Protein AF-A0A654M1G9-F1 (afdb_monomer_lite)

pLDDT: mean 82.98, std 23.51, range [24.23, 98.81]

Foldseek 3Di:
DDDDDDDDDDDDDDDDDDDDDPPPPDDPDDDPDDDDDDDDDDDDDDDVPPVVVVVQVQCVVLLNNQLLVVVLVLLVVVQVVLVCLQVVVAPNLDFQPDDDDPVCCVQFLAHDPPPPVRVVVVQVVCVVVRVQFPKKFKAFLQQFTHAMPVSPPQRRQAPHGGDCPPPQNVVCVVVVAWDKDFWDARNRPRDIWIKTKHFHFHDVVRVRHGRIIMITTTDLVVSQVSQLVSDDPVVPQKKKWKAFLVGHTSYINDPDPPDDWRSVPDPLSVCQQVADWDWDFDATPNFTWIWTKHWRDRIPGTIIMIMIGGDD

Radius of gyration: 26.79 Å; chains: 1; bounding box: 78×80×64 Å

Secondary structure (DSSP, 8-state):
----------------------------------------------SSHHHHHHHHHHHHHTT-HHHHHHHHHHHHHHHHHHHHHHTTSSGGGSPPSS---HHHHHHHSSS-TTSSHHHHHHHHHHHHH-TTEEEEEEE-TTSBEEEEESIIIIITT-S-SB-TTSHHHHHHHHHTS-EEPPPEE-TTT--EE-EEEEEEE--GGGTT-EEEEEEEEE-HHHHHHHHHHTS-TT-TTEEEEEE-TTS-EEEES-S---S---GGG-HHHHHHHTT--EEEEEEETTEEEEEEEEEEEETTEEEEEEEEEE--

Structure (mmCIF, N/CA/C/O backbone):
data_AF-A0A654M1G9-F1
#
_entry.id   AF-A0A654M1G9-F1
#
loop_
_atom_site.group_PDB
_atom_site.id
_atom_site.type_symbol
_atom_site.label_atom_id
_atom_site.label_alt_id
_atom_site.label_comp_id
_atom_site.label_asym_id
_atom_site.label_entity_id
_atom_site.label_seq_id
_atom_site.pdbx_PDB_ins_code
_atom_site.Cartn_x
_atom_site.Cartn_y
_atom_site.Cartn_z
_atom_site.occupancy
_atom_site.B_iso_or_equiv
_atom_site.auth_seq_id
_atom_site.auth_comp_id
_atom_site.auth_asym_id
_atom_site.auth_atom_id
_atom_site.pdbx_PDB_model_num
ATOM 1 N N . MET A 1 1 ? 40.376 -65.150 -3.926 1.00 38.34 1 MET A N 1
ATOM 2 C CA . MET A 1 1 ? 39.899 -63.861 -3.389 1.00 38.34 1 MET A CA 1
ATOM 3 C C . MET A 1 1 ? 38.491 -63.635 -3.949 1.00 38.3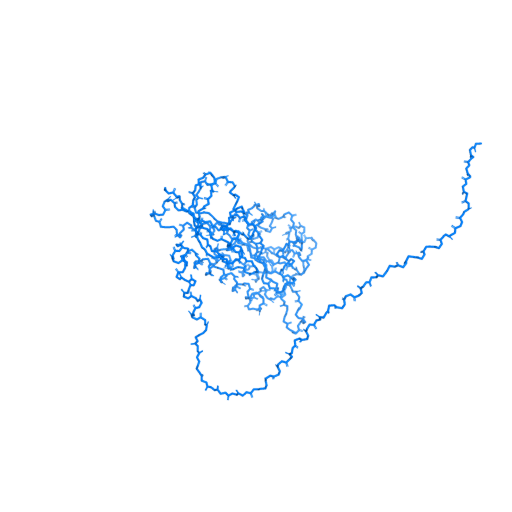4 1 MET A C 1
ATOM 5 O O . MET A 1 1 ? 38.380 -63.463 -5.147 1.00 38.34 1 MET A O 1
ATOM 9 N N . VAL A 1 2 ? 37.470 -63.842 -3.094 1.00 35.72 2 VAL A N 1
ATOM 10 C CA . VAL A 1 2 ? 36.039 -63.400 -3.109 1.00 35.72 2 VAL A CA 1
ATOM 11 C C . VAL A 1 2 ? 35.274 -63.413 -4.462 1.00 35.72 2 VAL A C 1
ATOM 13 O O . VAL A 1 2 ? 35.611 -62.642 -5.343 1.00 35.72 2 VAL A O 1
ATOM 16 N N . LYS A 1 3 ? 34.358 -64.353 -4.784 1.00 39.00 3 LYS A N 1
ATOM 17 C CA . LYS A 1 3 ? 32.939 -64.619 -4.372 1.00 39.00 3 LYS A CA 1
ATOM 18 C C . LYS A 1 3 ? 31.860 -63.573 -4.765 1.00 39.00 3 LYS A C 1
ATOM 20 O O . LYS A 1 3 ? 31.943 -62.428 -4.351 1.00 39.00 3 LYS A O 1
ATOM 25 N N . GLY A 1 4 ? 30.784 -64.082 -5.396 1.00 34.56 4 GLY A N 1
ATOM 26 C CA . GLY A 1 4 ? 29.420 -63.514 -5.549 1.00 34.56 4 GLY A CA 1
ATOM 27 C C . GLY A 1 4 ? 29.001 -63.460 -7.028 1.00 34.56 4 GLY A C 1
ATOM 28 O O . GLY A 1 4 ? 29.610 -62.707 -7.769 1.00 34.56 4 GLY A O 1
ATOM 29 N N . LEU A 1 5 ? 28.133 -64.291 -7.625 1.00 40.31 5 LEU A N 1
ATOM 30 C CA . LEU A 1 5 ? 26.847 -64.941 -7.293 1.00 40.31 5 LEU A CA 1
ATOM 31 C C . LEU A 1 5 ? 25.652 -63.978 -7.140 1.00 40.31 5 LEU A C 1
ATOM 33 O O . LEU A 1 5 ? 25.589 -63.229 -6.172 1.00 40.31 5 LEU A O 1
ATOM 37 N N . GLY A 1 6 ? 24.683 -64.089 -8.059 1.00 34.62 6 GLY A N 1
ATOM 38 C CA . GLY A 1 6 ? 23.336 -63.502 -7.974 1.00 34.62 6 GLY A CA 1
ATOM 39 C C . GLY A 1 6 ? 22.667 -63.421 -9.356 1.00 34.62 6 GLY A C 1
ATOM 40 O O . GLY A 1 6 ? 22.921 -62.483 -10.093 1.00 34.62 6 GLY A O 1
ATOM 41 N N . LEU A 1 7 ? 22.091 -64.516 -9.863 1.00 35.16 7 LEU A N 1
ATOM 42 C CA . LEU A 1 7 ? 20.673 -64.928 -9.793 1.00 35.16 7 LEU A CA 1
ATOM 43 C C . LEU A 1 7 ? 19.786 -64.344 -10.914 1.00 35.16 7 LEU A C 1
ATOM 45 O O . LEU A 1 7 ? 19.595 -63.142 -11.039 1.00 35.16 7 LEU A O 1
ATOM 49 N N . MET A 1 8 ? 19.210 -65.262 -11.690 1.00 40.81 8 MET A N 1
ATOM 50 C CA . MET A 1 8 ? 18.264 -65.082 -12.790 1.00 40.81 8 MET A CA 1
ATOM 51 C C . MET A 1 8 ? 16.892 -65.569 -12.308 1.00 40.81 8 MET A C 1
ATOM 53 O O . MET A 1 8 ? 16.804 -66.755 -12.013 1.00 40.81 8 MET A O 1
ATOM 57 N N . VAL A 1 9 ? 15.845 -64.727 -12.234 1.00 35.09 9 VAL A N 1
ATOM 58 C CA . VAL A 1 9 ? 14.441 -65.178 -12.053 1.00 35.09 9 VAL A CA 1
ATOM 59 C C . VAL A 1 9 ? 13.413 -64.153 -12.601 1.00 35.09 9 VAL A C 1
ATOM 61 O O . VAL A 1 9 ? 13.288 -63.060 -12.067 1.00 35.09 9 VAL A O 1
ATOM 64 N N . ILE A 1 10 ? 12.694 -64.575 -13.657 1.00 37.50 10 ILE A N 1
ATOM 65 C CA . ILE A 1 10 ? 11.264 -64.400 -14.045 1.00 37.50 10 ILE A CA 1
ATOM 66 C C . ILE A 1 10 ? 10.610 -62.990 -14.023 1.00 37.50 10 ILE A C 1
ATOM 68 O O . ILE A 1 10 ? 10.478 -62.391 -12.959 1.00 37.50 10 ILE A O 1
ATOM 72 N N . PRO A 1 11 ? 10.016 -62.520 -15.147 1.00 38.78 11 PRO A N 1
ATOM 73 C CA . PRO A 1 11 ? 9.077 -61.402 -15.126 1.00 38.78 11 PRO A CA 1
ATOM 74 C C . PRO A 1 11 ? 7.683 -61.884 -14.692 1.00 38.78 11 PRO A C 1
ATOM 76 O O . PRO A 1 11 ? 7.042 -62.683 -15.377 1.00 38.78 11 PRO A O 1
ATOM 79 N N . VAL A 1 12 ? 7.206 -61.393 -13.547 1.00 38.53 12 VAL A N 1
ATOM 80 C CA . VAL A 1 12 ? 5.822 -61.584 -13.098 1.00 38.53 12 VAL A CA 1
ATOM 81 C C . VAL A 1 12 ? 4.958 -60.466 -13.674 1.00 38.53 12 VAL A C 1
ATOM 83 O O . VAL A 1 12 ? 5.155 -59.285 -13.396 1.00 38.53 12 VAL A O 1
ATOM 86 N N . LEU A 1 13 ? 3.995 -60.882 -14.491 1.00 35.25 13 LEU A N 1
ATOM 87 C CA . LEU A 1 13 ? 2.907 -60.083 -15.029 1.00 35.25 13 LEU A CA 1
ATOM 88 C C . LEU A 1 13 ? 1.937 -59.739 -13.881 1.00 35.25 13 LEU A C 1
ATOM 90 O O . LEU A 1 13 ? 1.237 -60.623 -13.392 1.00 35.25 13 LEU A O 1
ATOM 94 N N . PHE A 1 14 ? 1.873 -58.475 -13.456 1.00 36.62 14 PHE A N 1
ATOM 95 C CA . PHE A 1 14 ? 0.777 -57.984 -12.615 1.00 36.62 14 PHE A CA 1
ATOM 96 C C . PHE A 1 14 ? -0.092 -57.017 -13.408 1.00 36.62 14 PHE A C 1
ATOM 98 O O . PHE A 1 14 ? 0.233 -55.852 -13.626 1.00 36.62 14 PHE A O 1
ATOM 105 N N . LEU A 1 15 ? -1.217 -57.567 -13.847 1.00 33.69 15 LEU A N 1
ATOM 106 C CA . LEU A 1 15 ? -2.355 -56.879 -14.421 1.00 33.69 15 LEU A CA 1
ATOM 107 C C . LEU A 1 15 ? -3.182 -56.335 -13.246 1.00 33.69 15 LEU A C 1
ATOM 109 O O . LEU A 1 15 ? -3.926 -57.081 -12.614 1.00 33.69 15 LEU A O 1
ATOM 113 N N . ILE A 1 16 ? -3.005 -55.055 -12.908 1.00 41.31 16 ILE A N 1
ATOM 114 C CA . ILE A 1 16 ? -3.861 -54.364 -11.936 1.00 41.31 16 ILE A CA 1
ATOM 115 C C . ILE A 1 16 ? -4.908 -53.575 -12.715 1.00 41.31 16 ILE A C 1
ATOM 117 O O . ILE A 1 16 ? -4.637 -52.537 -13.314 1.00 41.31 16 ILE A O 1
ATOM 121 N N . ILE A 1 17 ? -6.121 -54.121 -12.697 1.00 42.25 17 ILE A N 1
ATOM 122 C CA . ILE A 1 17 ? -7.363 -53.450 -13.063 1.00 42.25 17 ILE A CA 1
ATOM 123 C C . ILE A 1 17 ? -7.637 -52.413 -11.972 1.00 42.25 17 ILE A C 1
ATOM 125 O O . ILE A 1 17 ? -7.965 -52.763 -10.841 1.00 42.25 17 ILE A O 1
ATOM 129 N N . GLY A 1 18 ? -7.476 -51.139 -12.316 1.00 35.25 18 GLY A N 1
ATOM 130 C CA . GLY A 1 18 ? -7.900 -50.004 -11.506 1.00 35.25 18 GLY A CA 1
ATOM 131 C C . GLY A 1 18 ? -8.979 -49.239 -12.255 1.00 35.25 18 GLY A C 1
ATOM 132 O O . GLY A 1 18 ? -8.677 -48.406 -13.102 1.00 35.25 18 GLY A O 1
ATOM 133 N N . ILE A 1 19 ? -10.236 -49.564 -11.963 1.00 43.66 19 ILE A N 1
ATOM 134 C CA . ILE A 1 19 ? -11.420 -48.828 -12.407 1.00 43.66 19 ILE A CA 1
ATOM 135 C C . ILE A 1 19 ? -11.366 -47.446 -11.745 1.00 43.66 19 ILE A C 1
ATOM 137 O O . ILE A 1 19 ? -11.639 -47.326 -10.553 1.00 43.66 19 ILE A O 1
ATOM 141 N N . SER A 1 20 ? -11.011 -46.402 -12.494 1.00 39.59 20 SER A N 1
ATOM 142 C CA . SER A 1 20 ? -11.290 -45.024 -12.091 1.00 39.59 20 SER A CA 1
ATOM 143 C C . SER A 1 20 ? -12.565 -44.563 -12.787 1.00 39.59 20 SER A C 1
ATOM 145 O O . SER A 1 20 ? -12.653 -44.435 -14.007 1.00 39.59 20 SER A O 1
ATOM 147 N N . ALA A 1 21 ? -13.594 -44.377 -11.966 1.00 36.41 21 ALA A N 1
ATOM 148 C CA . ALA A 1 21 ? -14.861 -43.797 -12.350 1.00 36.41 21 ALA A CA 1
ATOM 149 C C . ALA A 1 21 ? -14.633 -42.408 -12.963 1.00 36.41 21 ALA A C 1
ATOM 151 O O . ALA A 1 21 ? -14.164 -41.489 -12.294 1.00 36.41 21 ALA A O 1
ATOM 152 N N . ILE A 1 22 ? -14.987 -42.255 -14.238 1.00 37.31 22 ILE A N 1
ATOM 153 C CA . ILE A 1 22 ? -15.147 -40.948 -14.868 1.00 37.31 22 ILE A CA 1
ATOM 154 C C . ILE A 1 22 ? -16.462 -40.384 -14.332 1.00 37.31 22 ILE A C 1
ATOM 156 O O . ILE A 1 22 ? -17.541 -40.672 -14.848 1.00 37.31 22 ILE A O 1
ATOM 160 N N . THR A 1 23 ? -16.393 -39.603 -13.258 1.00 37.41 23 THR A N 1
ATOM 161 C CA . THR A 1 23 ? -17.497 -38.721 -12.887 1.00 37.41 23 THR A CA 1
ATOM 162 C C . THR A 1 23 ? -17.530 -37.587 -13.902 1.00 37.41 23 THR A C 1
ATOM 164 O O . THR A 1 23 ? -16.745 -36.643 -13.817 1.00 37.41 23 THR A O 1
ATOM 167 N N . PHE A 1 24 ? -18.427 -37.691 -14.881 1.00 32.81 24 PHE A N 1
ATOM 168 C CA . PHE A 1 24 ? -18.866 -36.544 -15.665 1.00 32.81 24 PHE A CA 1
ATOM 169 C C . PHE A 1 24 ? -19.467 -35.523 -14.693 1.00 32.81 24 PHE A C 1
ATOM 171 O O . PHE A 1 24 ? -20.599 -35.676 -14.235 1.00 32.81 24 PHE A O 1
ATOM 178 N N . MET A 1 25 ? -18.700 -34.487 -14.350 1.00 32.97 25 MET A N 1
ATOM 179 C CA . MET A 1 25 ? -19.286 -33.266 -13.817 1.00 32.97 25 MET A CA 1
ATOM 180 C C . MET A 1 25 ? -20.151 -32.674 -14.926 1.00 32.97 25 MET A C 1
ATOM 182 O O . MET A 1 25 ? -19.652 -32.186 -15.939 1.00 32.97 25 MET A O 1
ATOM 186 N N . PHE A 1 26 ? -21.464 -32.776 -14.738 1.00 31.88 26 PHE A N 1
ATOM 187 C CA . PHE A 1 26 ? -22.448 -31.980 -15.451 1.00 31.88 26 PHE A CA 1
ATOM 188 C C . PHE A 1 26 ? -22.079 -30.504 -15.278 1.00 31.88 26 PHE A C 1
ATOM 190 O O . PHE A 1 26 ? -22.221 -29.950 -14.191 1.00 31.88 26 PHE A O 1
ATOM 197 N N . ILE A 1 27 ? -21.602 -29.874 -16.349 1.00 38.97 27 ILE A N 1
ATOM 198 C CA . ILE A 1 27 ? -21.589 -28.419 -16.468 1.00 38.97 27 ILE A CA 1
ATOM 199 C C . ILE A 1 27 ? -23.017 -28.046 -16.882 1.00 38.97 27 ILE A C 1
ATOM 201 O O . ILE A 1 27 ? -23.407 -28.386 -18.003 1.00 38.97 27 ILE A O 1
ATOM 205 N N . PRO A 1 28 ? -23.839 -27.407 -16.032 1.00 36.12 28 PRO A N 1
ATOM 206 C CA . PRO A 1 28 ? -25.078 -26.830 -16.520 1.00 36.12 28 PRO A CA 1
ATOM 207 C C . PRO A 1 28 ? -24.714 -25.745 -17.536 1.00 36.12 28 PRO A C 1
ATOM 209 O O . PRO A 1 28 ? -24.064 -24.751 -17.214 1.00 36.12 28 PRO A O 1
ATOM 212 N N . SER A 1 29 ? -25.105 -25.973 -18.789 1.00 35.28 29 SER A N 1
ATOM 213 C CA . SER A 1 29 ? -25.057 -24.983 -19.855 1.00 35.28 29 SER A CA 1
ATOM 214 C C . SER A 1 29 ? -25.800 -23.731 -19.393 1.00 35.28 29 SER A C 1
ATOM 216 O O . SER A 1 29 ? -27.017 -23.779 -19.199 1.00 35.28 29 SER A O 1
ATOM 218 N N . MET A 1 30 ? -25.084 -22.616 -19.218 1.00 31.61 30 MET A N 1
ATOM 219 C CA . MET A 1 30 ? -25.721 -21.305 -19.146 1.00 31.61 30 MET A CA 1
ATOM 220 C C . MET A 1 30 ? -26.530 -21.116 -20.427 1.00 31.61 30 MET A C 1
ATOM 222 O O . MET A 1 30 ? -25.987 -21.128 -21.531 1.00 31.61 30 MET A O 1
ATOM 226 N N . SER A 1 31 ? -27.840 -20.963 -20.274 1.00 32.06 31 SER A N 1
ATOM 227 C CA . SER A 1 31 ? -28.720 -20.519 -21.340 1.00 32.06 31 SER A CA 1
ATOM 228 C C . SER A 1 31 ? -28.246 -19.154 -21.835 1.00 32.06 31 SER A C 1
ATOM 230 O O . SER A 1 31 ? -28.260 -18.175 -21.087 1.00 32.06 31 SER A O 1
ATOM 232 N N . THR A 1 32 ? -27.843 -19.088 -23.100 1.00 27.36 32 THR A N 1
ATOM 233 C CA . THR A 1 32 ? -27.680 -17.838 -23.837 1.00 27.36 32 THR A CA 1
ATOM 234 C C . THR A 1 32 ? -29.042 -17.161 -23.936 1.00 27.36 32 THR A C 1
ATOM 236 O O . THR A 1 32 ? -29.879 -17.561 -24.744 1.00 27.36 32 THR A O 1
ATOM 239 N N . TYR A 1 33 ? -29.281 -16.141 -23.114 1.00 28.23 33 TYR A N 1
ATOM 240 C CA . TYR A 1 33 ? -30.361 -15.197 -23.365 1.00 28.23 33 TYR A CA 1
ATOM 241 C C . TYR A 1 33 ? -29.892 -14.218 -24.437 1.00 28.23 33 TYR A C 1
ATOM 243 O O . TYR A 1 33 ? -29.157 -13.270 -24.173 1.00 28.23 33 TYR A O 1
ATOM 251 N N . SER A 1 34 ? -30.313 -14.474 -25.672 1.00 27.33 34 SER A N 1
ATOM 252 C CA . SER A 1 34 ? -30.400 -13.447 -26.699 1.00 27.33 34 SER A CA 1
ATOM 253 C C . SER A 1 34 ? -31.556 -12.514 -26.342 1.00 27.33 34 SER A C 1
ATOM 255 O O . SER A 1 34 ? -32.712 -12.938 -26.373 1.00 27.33 34 SER A O 1
ATOM 257 N N . VAL A 1 35 ? -31.266 -11.252 -26.038 1.00 26.16 35 VAL A N 1
ATOM 258 C CA . VAL A 1 35 ? -32.268 -10.183 -26.086 1.00 26.16 35 VAL A CA 1
ATOM 259 C C . VAL A 1 35 ? -31.813 -9.194 -27.146 1.00 26.16 35 VAL A C 1
ATOM 261 O O . VAL A 1 35 ? -30.830 -8.476 -26.983 1.00 26.16 35 VAL A O 1
ATOM 264 N N . MET A 1 36 ? -32.517 -9.238 -28.277 1.00 24.23 36 MET A N 1
ATOM 265 C CA . MET A 1 36 ? -32.515 -8.177 -29.272 1.00 24.23 36 MET A CA 1
ATOM 266 C C . MET A 1 36 ? -33.202 -6.935 -28.696 1.00 24.23 36 MET A C 1
ATOM 268 O O . MET A 1 36 ? -34.141 -7.018 -27.910 1.00 24.23 36 MET A O 1
ATOM 272 N N . ASN A 1 37 ? -32.662 -5.802 -29.121 1.00 27.09 37 ASN A N 1
ATOM 273 C CA . ASN A 1 37 ? -32.911 -4.434 -28.704 1.00 27.09 37 ASN A CA 1
ATOM 274 C C . ASN A 1 37 ? -34.359 -3.966 -28.947 1.00 27.09 37 ASN A C 1
ATOM 276 O O . ASN A 1 37 ? -34.860 -4.110 -30.059 1.00 27.09 37 ASN A O 1
ATOM 280 N N . GLU A 1 38 ? -34.960 -3.284 -27.970 1.00 24.38 38 GLU A N 1
ATOM 281 C CA . GLU A 1 38 ? -36.023 -2.309 -28.226 1.00 24.38 38 GLU A CA 1
ATOM 282 C C . GLU A 1 38 ? -35.829 -1.087 -27.317 1.00 24.38 38 GLU A C 1
ATOM 284 O O . GLU A 1 38 ? -35.910 -1.155 -26.091 1.00 24.38 38 GLU A O 1
ATOM 289 N N . ASN A 1 39 ? -35.520 0.044 -27.952 1.00 26.59 39 ASN A N 1
ATOM 290 C CA . ASN A 1 39 ? -35.460 1.357 -27.329 1.00 26.59 39 ASN A CA 1
ATOM 291 C C . ASN A 1 39 ? -36.864 1.795 -26.899 1.00 26.59 39 ASN A C 1
ATOM 293 O O . ASN A 1 39 ? -37.688 2.097 -27.760 1.00 26.59 39 ASN A O 1
ATOM 297 N N . GLN A 1 40 ? -37.082 1.993 -25.598 1.00 27.56 40 GLN A N 1
ATOM 298 C CA . GLN A 1 40 ? -38.029 2.994 -25.107 1.00 27.56 40 GLN A CA 1
ATOM 299 C C . GLN A 1 40 ? -37.480 3.699 -23.861 1.00 27.56 40 GLN A C 1
ATOM 301 O O . GLN A 1 40 ? -37.219 3.099 -22.822 1.00 27.56 40 GLN A O 1
ATOM 306 N N . ASN A 1 41 ? -37.314 5.013 -24.002 1.00 27.41 41 ASN A N 1
ATOM 307 C CA . ASN A 1 41 ? -37.047 5.967 -22.935 1.00 27.41 41 ASN A CA 1
ATOM 308 C C . ASN A 1 41 ? -38.171 5.945 -21.887 1.00 27.41 41 ASN A C 1
ATOM 310 O O . ASN A 1 41 ? -39.314 6.225 -22.245 1.00 27.41 41 ASN A O 1
ATOM 314 N N . ASN A 1 42 ? -37.843 5.715 -20.609 1.00 27.42 42 ASN A N 1
ATOM 315 C CA . ASN A 1 42 ? -38.208 6.606 -19.495 1.00 27.42 42 ASN A CA 1
ATOM 316 C C . ASN A 1 42 ? -37.750 6.063 -18.124 1.00 27.42 42 ASN A C 1
ATOM 318 O O . ASN A 1 42 ? -38.139 4.980 -17.706 1.00 27.42 42 ASN A O 1
ATOM 322 N N . SER A 1 43 ? -36.956 6.892 -17.436 1.00 30.28 43 SER A N 1
ATOM 323 C CA . SER A 1 43 ? -36.896 7.127 -15.979 1.00 30.28 43 SER A CA 1
ATOM 324 C C . SER A 1 43 ? -37.097 5.959 -14.996 1.00 30.28 43 SER A C 1
ATOM 326 O O . SER A 1 43 ? -38.224 5.539 -14.754 1.00 30.28 43 SER A O 1
ATOM 328 N N . ASN A 1 44 ? -36.013 5.583 -14.299 1.00 26.22 44 ASN A N 1
ATOM 329 C CA . ASN A 1 44 ? -35.927 5.579 -12.826 1.00 26.22 44 ASN A CA 1
ATOM 330 C C . ASN A 1 44 ? -34.497 5.230 -12.360 1.00 26.22 44 ASN A C 1
ATOM 332 O O . ASN A 1 44 ? -34.142 4.074 -12.142 1.00 26.22 44 ASN A O 1
ATOM 336 N N . THR A 1 45 ? -33.674 6.257 -12.151 1.00 39.22 45 THR A N 1
ATOM 337 C CA . THR A 1 45 ? -32.583 6.226 -11.167 1.00 39.22 45 THR A CA 1
ATOM 338 C C . THR A 1 45 ? -33.193 5.983 -9.792 1.00 39.22 45 THR A C 1
ATOM 340 O O . THR A 1 45 ? -33.855 6.890 -9.305 1.00 39.22 45 THR A O 1
ATOM 343 N N . ASN A 1 46 ? -33.034 4.787 -9.207 1.00 34.00 46 ASN A N 1
ATOM 344 C CA . ASN A 1 46 ? -33.146 4.525 -7.757 1.00 34.00 46 ASN A CA 1
ATOM 345 C C . ASN A 1 46 ? -32.866 3.045 -7.406 1.00 34.00 46 ASN A C 1
ATOM 347 O O . ASN A 1 46 ? -33.706 2.358 -6.832 1.00 34.00 46 ASN A O 1
ATOM 351 N N . GLN A 1 47 ? -31.669 2.540 -7.718 1.00 34.91 47 GLN A N 1
ATOM 352 C CA . GLN A 1 47 ? -31.180 1.277 -7.127 1.00 34.91 47 GLN A CA 1
ATOM 353 C C . GLN A 1 47 ? -29.830 1.399 -6.403 1.00 34.91 47 GLN A C 1
ATOM 355 O O . GLN A 1 47 ? -29.480 0.508 -5.637 1.00 34.91 47 GLN A O 1
ATOM 360 N N . SER A 1 48 ? -29.115 2.523 -6.520 1.00 31.83 48 SER A N 1
ATOM 361 C CA . SER A 1 48 ? -27.895 2.787 -5.737 1.00 31.83 48 SER A CA 1
ATOM 362 C C . SER A 1 48 ? -28.158 3.486 -4.398 1.00 31.83 48 SER A C 1
ATOM 364 O O . SER A 1 48 ? -27.314 3.452 -3.509 1.00 31.83 48 SER A O 1
ATOM 366 N N . GLN A 1 49 ? -29.329 4.099 -4.207 1.00 32.12 49 GLN A N 1
ATOM 367 C CA . GLN A 1 49 ? -29.571 4.974 -3.055 1.00 32.12 49 GLN A CA 1
ATOM 368 C C . GLN A 1 49 ? -30.049 4.222 -1.798 1.00 32.12 49 GLN A C 1
ATOM 370 O O . GLN A 1 49 ? -29.845 4.702 -0.689 1.00 32.12 49 GLN A O 1
ATOM 375 N N . PHE A 1 50 ? -30.612 3.014 -1.938 1.00 25.55 50 PHE A N 1
ATOM 376 C CA . PHE A 1 50 ? -31.191 2.259 -0.814 1.00 25.55 50 PHE A CA 1
ATOM 377 C C . PHE A 1 50 ? -30.148 1.476 0.017 1.00 25.55 50 PHE A C 1
ATOM 379 O O . PHE A 1 50 ? -30.354 1.262 1.209 1.00 25.55 50 PHE A O 1
ATOM 386 N N . SER A 1 51 ? -29.000 1.114 -0.573 1.00 35.66 51 SER A N 1
ATOM 387 C CA . SER A 1 51 ? -27.909 0.381 0.106 1.00 35.66 51 SER A CA 1
ATOM 388 C C . SER A 1 51 ? -26.844 1.295 0.731 1.00 35.66 51 SER A C 1
ATOM 390 O O . SER A 1 51 ? -26.152 0.905 1.668 1.00 35.66 51 SER A O 1
ATOM 392 N N . ILE A 1 52 ? -26.707 2.530 0.235 1.00 43.78 52 ILE A N 1
ATOM 393 C CA . ILE A 1 52 ? -25.737 3.508 0.758 1.00 43.78 52 ILE A CA 1
ATOM 394 C C . ILE A 1 52 ? -26.245 4.116 2.078 1.00 43.78 52 ILE A C 1
ATOM 396 O O . ILE A 1 52 ? -25.472 4.305 3.017 1.00 43.78 52 ILE A O 1
ATOM 400 N N . THR A 1 53 ? -27.552 4.379 2.197 1.00 47.28 53 THR A N 1
ATOM 401 C CA . THR A 1 53 ? -28.150 4.972 3.409 1.00 47.28 53 THR A CA 1
ATOM 402 C C . THR A 1 53 ? -28.164 4.014 4.607 1.00 47.28 53 THR A C 1
ATOM 404 O O . THR A 1 53 ? -27.991 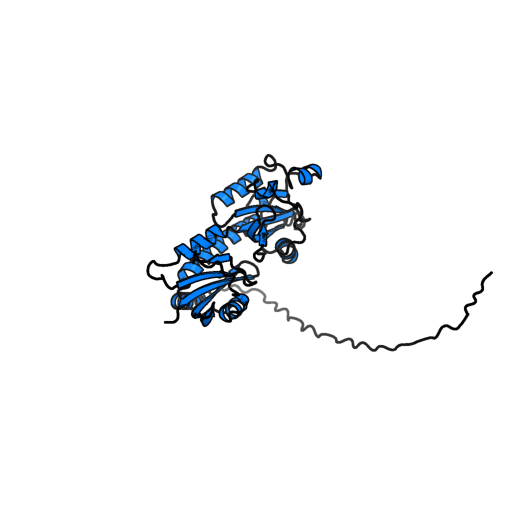4.455 5.748 1.00 47.28 53 THR A O 1
ATOM 407 N N . THR A 1 54 ? -28.328 2.710 4.370 1.00 55.50 54 THR A N 1
ATOM 408 C CA . THR A 1 54 ? -28.284 1.674 5.416 1.00 55.50 54 THR A CA 1
ATOM 409 C C . THR A 1 54 ? -26.875 1.493 5.975 1.00 55.50 54 THR A C 1
ATOM 411 O O . THR A 1 54 ? -26.712 1.469 7.194 1.00 55.50 54 THR A O 1
ATOM 414 N N . ASN A 1 55 ? -25.851 1.481 5.115 1.00 75.81 55 ASN A N 1
ATOM 415 C CA . ASN A 1 55 ? -24.457 1.369 5.550 1.00 75.81 55 ASN A CA 1
ATOM 416 C C . ASN A 1 55 ? -23.992 2.632 6.309 1.00 75.81 55 ASN A C 1
ATOM 418 O O . ASN A 1 55 ? -23.411 2.552 7.388 1.00 75.81 55 ASN A O 1
ATOM 422 N N . LEU A 1 56 ? -24.366 3.820 5.822 1.00 84.62 56 LEU A N 1
ATOM 423 C CA . LEU A 1 56 ? -24.061 5.094 6.481 1.00 84.62 56 LEU A CA 1
ATOM 424 C C . LEU A 1 56 ? -24.668 5.208 7.891 1.00 84.62 56 LEU A C 1
ATOM 426 O O . LEU A 1 56 ? -24.001 5.663 8.821 1.00 84.62 56 LEU A O 1
ATOM 430 N N . THR A 1 57 ? -25.936 4.821 8.054 1.00 90.69 57 THR A N 1
ATOM 431 C CA . THR A 1 57 ? -26.616 4.868 9.359 1.00 90.69 57 THR A CA 1
ATOM 432 C C . THR A 1 57 ? -25.958 3.918 10.357 1.00 90.69 57 THR A C 1
ATOM 434 O O . THR A 1 57 ? -25.702 4.319 11.491 1.00 90.69 57 THR A O 1
ATOM 437 N N . LEU A 1 58 ? -25.622 2.697 9.925 1.00 92.00 58 L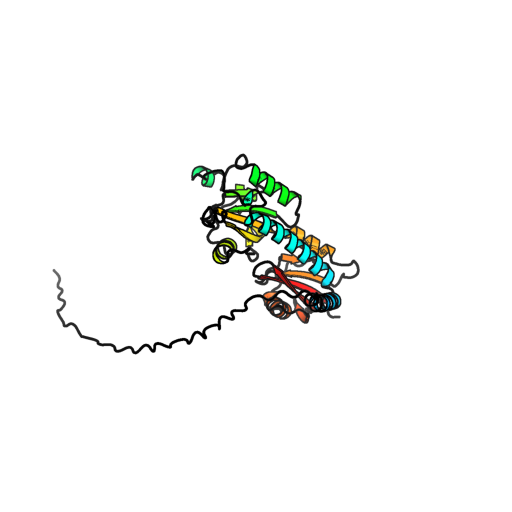EU A N 1
ATOM 438 C CA . LEU A 1 58 ? -24.931 1.717 10.761 1.00 92.00 58 LEU A CA 1
ATOM 439 C C . LEU A 1 58 ? -23.553 2.224 11.203 1.00 92.00 58 LEU A C 1
ATOM 441 O O . LEU A 1 58 ? -23.249 2.217 12.390 1.00 92.00 58 LEU A O 1
ATOM 445 N N . LEU A 1 59 ? -22.740 2.746 10.280 1.00 92.38 59 LEU A N 1
ATOM 446 C CA . LEU A 1 59 ? -21.413 3.273 10.616 1.00 92.38 59 LEU A CA 1
ATOM 447 C C . LEU A 1 59 ? -21.468 4.456 11.588 1.00 92.38 59 LEU A C 1
ATOM 449 O O . LEU A 1 59 ? -20.556 4.618 12.394 1.00 92.38 59 LEU A O 1
ATOM 453 N N . LYS A 1 60 ? -22.525 5.276 11.536 1.00 93.38 60 LYS A N 1
ATOM 454 C CA . LYS A 1 60 ? -22.751 6.337 12.529 1.00 93.38 60 LYS A CA 1
ATOM 455 C C . LYS A 1 60 ? -23.114 5.771 13.899 1.00 93.38 60 LYS A C 1
ATOM 457 O O . LYS A 1 60 ? -22.615 6.276 14.888 1.00 93.38 60 LYS A O 1
ATOM 462 N N . GLN A 1 61 ? -23.945 4.729 13.960 1.00 92.88 61 GLN A N 1
ATOM 463 C CA . GLN A 1 61 ? -24.284 4.053 15.221 1.00 92.88 61 GLN A CA 1
ATOM 464 C C . GLN A 1 61 ? -23.080 3.350 15.857 1.00 92.88 61 GLN A C 1
ATOM 466 O O . GLN A 1 61 ? -23.021 3.217 17.074 1.00 92.88 61 GLN A O 1
ATOM 471 N N . LEU A 1 62 ? -22.132 2.899 15.035 1.00 92.88 62 LEU A N 1
ATOM 472 C CA . LEU A 1 62 ? -20.900 2.246 15.470 1.00 92.88 62 LEU A CA 1
ATOM 473 C C . LEU A 1 62 ? -19.760 3.228 15.793 1.00 92.88 62 LEU A C 1
ATOM 475 O O . LEU A 1 62 ? -18.679 2.764 16.148 1.00 92.88 62 LEU A O 1
ATOM 479 N N . ASP A 1 63 ? -19.966 4.543 15.641 1.00 92.75 63 ASP A N 1
ATOM 480 C CA . ASP A 1 63 ? -18.927 5.586 15.720 1.00 92.75 63 ASP A CA 1
ATOM 481 C C . ASP A 1 63 ? -17.758 5.394 14.719 1.00 92.75 63 ASP A C 1
ATOM 483 O O . ASP A 1 63 ? -16.675 5.953 14.876 1.00 92.75 63 ASP A O 1
ATOM 487 N N . LEU A 1 64 ? -17.964 4.633 13.639 1.00 94.06 64 LEU A N 1
ATOM 488 C CA . LEU A 1 64 ? -16.937 4.318 12.631 1.00 94.06 64 LEU A CA 1
ATOM 489 C C . LEU A 1 64 ? -16.989 5.224 11.395 1.00 94.06 64 LEU A C 1
ATOM 491 O O . LEU A 1 64 ? -16.102 5.155 10.541 1.00 94.06 64 LEU A O 1
ATOM 495 N N . HIS A 1 65 ? -18.027 6.053 11.262 1.00 93.62 65 HIS A N 1
ATOM 496 C CA . HIS A 1 65 ? -18.311 6.810 10.041 1.00 93.62 65 HIS A CA 1
ATOM 497 C C . HIS A 1 65 ? -17.149 7.700 9.575 1.00 93.62 65 HIS A C 1
ATOM 499 O O . HIS A 1 65 ? -16.723 7.587 8.429 1.00 93.62 65 HIS A O 1
ATOM 505 N N . THR A 1 66 ? -16.631 8.573 10.443 1.00 92.19 66 THR A N 1
ATOM 506 C CA . THR A 1 66 ? -15.623 9.582 10.068 1.00 92.19 66 THR A CA 1
ATOM 507 C C . THR A 1 66 ? -14.325 8.941 9.580 1.00 92.19 66 THR A C 1
ATOM 509 O O . THR A 1 66 ? -13.783 9.334 8.542 1.00 92.19 66 THR A O 1
ATOM 512 N N . LEU A 1 67 ? -13.855 7.916 10.297 1.00 95.06 67 LEU A N 1
ATOM 513 C CA . LEU A 1 67 ? -12.662 7.166 9.922 1.00 95.06 67 LEU A CA 1
ATOM 514 C C . LEU A 1 67 ? -12.888 6.384 8.623 1.00 95.06 67 LEU A C 1
ATOM 516 O O . LEU A 1 67 ? -12.081 6.479 7.701 1.00 95.06 67 LEU A O 1
ATOM 520 N N . SER A 1 68 ? -14.009 5.665 8.519 1.00 95.75 68 SER A N 1
ATOM 521 C CA . SER A 1 68 ? -14.343 4.873 7.327 1.00 95.75 68 SER A CA 1
ATOM 522 C C . SER A 1 68 ? -14.466 5.748 6.082 1.00 95.75 68 SER A C 1
ATOM 524 O O . SER A 1 68 ? -14.000 5.370 5.012 1.00 95.75 68 SER A O 1
ATOM 526 N N . GLN A 1 69 ? -15.063 6.935 6.205 1.00 95.00 69 GLN A N 1
ATOM 527 C CA . GLN A 1 69 ? -15.166 7.888 5.104 1.00 95.00 69 GLN A CA 1
ATOM 528 C C . GLN A 1 69 ? -13.786 8.398 4.675 1.00 95.00 69 GLN A C 1
ATOM 530 O O . GLN A 1 69 ? -13.480 8.386 3.486 1.00 95.00 69 GLN A O 1
ATOM 535 N N . SER A 1 70 ? -12.944 8.799 5.632 1.00 96.19 70 SER A N 1
ATOM 536 C CA . SER A 1 70 ? -11.578 9.253 5.343 1.00 96.19 70 SER A CA 1
ATOM 537 C C . SER A 1 70 ? -10.757 8.160 4.654 1.00 96.19 70 SER A C 1
ATOM 539 O O . SER A 1 70 ? -10.119 8.430 3.641 1.00 96.19 70 SER A O 1
ATOM 541 N N . LEU A 1 71 ? -10.843 6.916 5.139 1.00 97.31 71 LEU A N 1
ATOM 542 C CA . LEU A 1 71 ? -10.173 5.766 4.531 1.00 97.31 71 LEU A CA 1
ATOM 543 C C . LEU A 1 71 ? -10.675 5.467 3.121 1.00 97.31 71 LEU A C 1
ATOM 545 O O . LEU A 1 71 ? -9.858 5.269 2.229 1.00 97.31 71 LEU A O 1
ATOM 549 N N . ASN A 1 72 ? -11.991 5.456 2.904 1.00 97.12 72 ASN A N 1
ATOM 550 C CA . ASN A 1 72 ? -12.559 5.222 1.576 1.00 97.12 72 ASN A CA 1
ATOM 551 C C . ASN A 1 72 ? -12.108 6.289 0.572 1.00 97.12 72 ASN A C 1
ATOM 553 O O . ASN A 1 72 ? -11.786 5.945 -0.560 1.00 97.12 72 ASN A O 1
ATOM 557 N N . ASN A 1 73 ? -12.026 7.556 0.989 1.00 97.25 73 ASN A N 1
ATOM 558 C CA . ASN A 1 73 ? -11.506 8.625 0.137 1.00 97.25 73 ASN A CA 1
ATOM 559 C C . ASN A 1 73 ? -10.027 8.387 -0.209 1.00 97.25 73 ASN A C 1
ATOM 561 O O . ASN A 1 73 ? -9.675 8.386 -1.382 1.00 97.25 73 ASN A O 1
ATOM 565 N N . THR A 1 74 ? -9.178 8.094 0.787 1.00 98.19 74 THR A N 1
ATOM 566 C CA . THR A 1 74 ? -7.763 7.761 0.546 1.00 98.19 74 THR A CA 1
ATOM 567 C C . THR A 1 74 ? -7.609 6.562 -0.392 1.00 98.19 74 THR A C 1
ATOM 569 O O . THR A 1 74 ? -6.762 6.576 -1.281 1.00 98.19 74 THR A O 1
ATOM 572 N N . ILE A 1 75 ? -8.407 5.510 -0.196 1.00 98.44 75 ILE A N 1
ATOM 573 C CA . ILE A 1 75 ? -8.376 4.309 -1.035 1.00 98.44 75 ILE A CA 1
ATOM 574 C C . ILE A 1 75 ? -8.811 4.645 -2.460 1.00 98.44 75 ILE A C 1
ATOM 576 O O . ILE A 1 75 ? -8.156 4.197 -3.395 1.00 98.44 75 ILE A O 1
ATOM 580 N N . SER A 1 76 ? -9.860 5.455 -2.631 1.00 98.31 76 SER A N 1
ATOM 581 C CA . SER A 1 76 ? -10.294 5.930 -3.948 1.00 98.31 76 SER A CA 1
ATOM 582 C C . SER A 1 76 ? -9.160 6.661 -4.663 1.00 98.31 76 SER A C 1
ATOM 584 O O . SER A 1 76 ? -8.820 6.285 -5.778 1.00 98.31 76 SER A O 1
ATOM 586 N N . ASP A 1 77 ? -8.492 7.605 -3.993 1.00 98.25 77 ASP A N 1
ATOM 587 C CA . ASP A 1 77 ? -7.370 8.350 -4.576 1.00 98.25 77 ASP A CA 1
ATOM 588 C C . ASP A 1 77 ? -6.217 7.419 -5.006 1.00 98.25 77 ASP A C 1
ATOM 590 O O . ASP A 1 77 ? -5.586 7.620 -6.044 1.00 98.25 77 ASP A O 1
ATOM 594 N N . LEU A 1 78 ? -5.916 6.382 -4.213 1.00 98.56 78 LEU A N 1
ATOM 595 C CA . LEU A 1 78 ? -4.884 5.390 -4.540 1.00 98.56 78 LEU A CA 1
ATOM 596 C C . LEU A 1 78 ? -5.285 4.501 -5.726 1.00 98.56 78 LEU A C 1
ATOM 598 O O . LEU A 1 78 ? -4.436 4.170 -6.557 1.00 98.56 78 LEU A O 1
ATOM 602 N N . MET A 1 79 ? -6.562 4.124 -5.814 1.00 98.38 79 MET A N 1
ATOM 603 C CA . MET A 1 79 ? -7.099 3.339 -6.926 1.00 98.38 79 MET A CA 1
ATOM 604 C C . MET A 1 79 ? -7.166 4.157 -8.221 1.00 98.38 79 MET A C 1
ATOM 606 O O . MET A 1 79 ? -6.857 3.614 -9.277 1.00 98.38 79 MET A O 1
ATOM 610 N N . ASP A 1 80 ? -7.448 5.459 -8.148 1.00 98.06 80 ASP A N 1
ATOM 611 C CA . ASP A 1 80 ? -7.410 6.358 -9.307 1.00 98.06 80 ASP A CA 1
ATOM 612 C C . ASP A 1 80 ? -5.982 6.477 -9.872 1.00 98.06 80 ASP A C 1
ATOM 614 O O . ASP A 1 80 ? -5.777 6.450 -11.088 1.00 98.06 80 ASP A O 1
ATOM 618 N N . ILE A 1 81 ? -4.961 6.544 -9.003 1.00 97.94 81 ILE A N 1
ATOM 619 C CA . ILE A 1 81 ? -3.546 6.510 -9.420 1.00 97.94 81 ILE A CA 1
ATOM 620 C C . ILE A 1 81 ? -3.219 5.179 -10.114 1.00 97.94 81 ILE A C 1
ATOM 622 O O . ILE A 1 81 ? -2.539 5.171 -11.147 1.00 97.94 81 ILE A O 1
ATOM 626 N N . ALA A 1 82 ? -3.699 4.063 -9.557 1.00 97.12 82 ALA A N 1
ATOM 627 C CA . ALA A 1 82 ? -3.525 2.742 -10.147 1.00 97.12 82 ALA A CA 1
ATOM 628 C C . ALA A 1 82 ? -4.163 2.665 -11.541 1.00 97.12 82 ALA A C 1
ATOM 630 O O . ALA A 1 82 ? -3.481 2.315 -12.507 1.00 97.12 82 ALA A O 1
ATOM 631 N N . GLU A 1 83 ? -5.429 3.060 -11.668 1.00 96.12 83 GLU A N 1
ATOM 632 C CA . GLU A 1 83 ? -6.170 3.050 -12.929 1.00 96.12 83 GLU A CA 1
ATOM 633 C C . GLU A 1 83 ? -5.505 3.937 -13.986 1.00 96.12 83 GLU A C 1
ATOM 635 O O . GLU A 1 83 ? -5.354 3.514 -15.134 1.00 96.12 83 GLU A O 1
ATOM 640 N N . ALA A 1 84 ? -5.018 5.119 -13.595 1.00 95.56 84 ALA A N 1
ATOM 641 C CA . ALA A 1 84 ? -4.310 6.025 -14.493 1.00 95.56 84 ALA A CA 1
ATOM 642 C C . ALA A 1 84 ? -3.054 5.391 -15.120 1.00 95.56 84 ALA A C 1
ATOM 644 O O . ALA A 1 84 ? -2.739 5.642 -16.285 1.00 95.56 84 ALA A O 1
ATOM 645 N N . SER A 1 85 ? -2.346 4.541 -14.367 1.00 94.00 85 SER A N 1
ATOM 646 C CA . SER A 1 85 ? -1.205 3.789 -14.901 1.00 94.00 85 SER A CA 1
ATOM 647 C C . SER A 1 85 ? -1.638 2.666 -15.846 1.00 94.00 85 SER A C 1
ATOM 649 O O . SER A 1 85 ? -1.028 2.476 -16.896 1.00 94.00 85 SER A O 1
ATOM 651 N N . MET A 1 86 ? -2.720 1.958 -15.510 1.00 94.00 86 MET A N 1
ATOM 652 C CA . MET A 1 86 ? -3.227 0.821 -16.282 1.00 94.00 86 MET A CA 1
ATOM 653 C C . MET A 1 86 ? -3.839 1.243 -17.621 1.00 94.00 86 MET A C 1
ATOM 655 O O . MET A 1 86 ? -3.733 0.510 -18.601 1.00 94.00 86 MET A O 1
ATOM 659 N N . ASN A 1 87 ? -4.479 2.414 -17.675 1.00 92.38 87 ASN A N 1
ATOM 660 C CA . ASN A 1 87 ? -5.165 2.912 -18.869 1.00 92.38 87 ASN A CA 1
ATOM 661 C C . ASN A 1 87 ? -4.281 3.776 -19.787 1.00 92.38 87 ASN A C 1
ATOM 663 O O . ASN A 1 87 ? -4.765 4.277 -20.804 1.00 92.38 87 ASN A O 1
ATOM 667 N N . GLY A 1 88 ? -3.003 3.971 -19.449 1.00 90.06 88 GLY A N 1
ATOM 668 C CA . GLY A 1 88 ? -2.091 4.754 -20.281 1.00 90.06 88 GLY A CA 1
ATOM 669 C C . GLY A 1 88 ? -2.226 6.272 -20.157 1.00 90.06 88 GLY A C 1
ATOM 670 O O . GLY A 1 88 ? -1.635 6.991 -20.958 1.00 90.06 88 GLY A O 1
ATOM 671 N N . SER A 1 89 ? -2.993 6.790 -19.191 1.00 90.94 89 SER A N 1
ATOM 672 C CA . SER A 1 89 ? -3.198 8.241 -19.031 1.00 90.94 89 SER A CA 1
ATOM 673 C C . SER A 1 89 ? -2.012 8.970 -18.393 1.00 90.94 89 SER A C 1
ATOM 675 O O . SER A 1 89 ? -2.007 10.201 -18.323 1.00 90.94 89 SER A O 1
ATOM 677 N N . ASN A 1 90 ? -0.996 8.229 -17.949 1.00 92.00 90 ASN A N 1
ATOM 678 C CA . ASN A 1 90 ? 0.207 8.761 -17.331 1.00 92.00 90 ASN A CA 1
ATOM 679 C C . ASN A 1 90 ? 1.484 8.075 -17.860 1.00 92.00 90 ASN A C 1
ATOM 681 O O . ASN A 1 90 ? 1.422 7.122 -18.639 1.00 92.00 90 ASN A O 1
ATOM 685 N N . SER A 1 91 ? 2.664 8.556 -17.459 1.00 91.81 91 SER A N 1
ATOM 686 C CA . SER A 1 91 ? 3.943 8.089 -18.014 1.00 91.81 91 SER A CA 1
ATOM 687 C C . SER A 1 91 ? 4.296 6.644 -17.644 1.00 91.81 91 SER A C 1
ATOM 689 O O . SER A 1 91 ? 5.107 6.030 -18.348 1.00 91.81 91 SER A O 1
ATOM 691 N N . PHE A 1 92 ? 3.695 6.069 -16.592 1.00 92.75 92 PHE A N 1
ATOM 692 C CA . PHE A 1 92 ? 3.863 4.649 -16.255 1.00 92.75 92 PHE A CA 1
ATOM 693 C C . PHE A 1 92 ? 3.226 3.734 -17.297 1.00 92.75 92 PHE A C 1
ATOM 695 O O . PHE A 1 92 ? 3.747 2.648 -17.535 1.00 92.75 92 PHE A O 1
ATOM 702 N N . GLY A 1 93 ? 2.156 4.191 -17.950 1.00 87.56 93 GLY A N 1
ATOM 703 C CA . GLY A 1 93 ? 1.477 3.461 -19.018 1.00 87.56 93 GLY A CA 1
ATOM 704 C C . GLY A 1 93 ? 2.284 3.306 -20.311 1.00 87.56 93 GLY A C 1
ATOM 705 O O . GLY A 1 93 ? 1.894 2.562 -21.208 1.00 87.56 93 GLY A O 1
ATOM 706 N N . ASN A 1 94 ? 3.427 3.987 -20.410 1.00 89.75 94 ASN A N 1
ATOM 707 C CA . ASN A 1 94 ? 4.344 3.889 -21.539 1.00 89.75 94 ASN A CA 1
ATOM 708 C C . ASN A 1 94 ? 5.450 2.865 -21.263 1.00 89.75 94 ASN A C 1
ATOM 710 O O . ASN A 1 94 ? 5.931 2.743 -20.133 1.00 89.75 94 ASN A O 1
ATOM 714 N N . MET A 1 95 ? 5.948 2.219 -22.322 1.00 90.00 95 MET A N 1
ATOM 715 C CA . MET A 1 95 ? 7.087 1.295 -22.245 1.00 90.00 95 MET A CA 1
ATOM 716 C C . MET A 1 95 ? 8.273 1.897 -21.464 1.00 90.00 95 MET A C 1
ATOM 718 O O . MET A 1 95 ? 8.542 3.102 -21.579 1.00 90.00 95 MET A O 1
ATOM 722 N N . PRO A 1 96 ? 9.012 1.083 -20.688 1.00 89.94 96 PRO A N 1
ATOM 723 C CA . PRO A 1 96 ? 10.304 1.483 -20.140 1.00 89.94 96 PRO A CA 1
ATOM 724 C C . PRO A 1 96 ? 11.240 1.976 -21.254 1.00 89.94 96 PRO A C 1
ATOM 726 O O . PRO A 1 96 ? 11.421 1.290 -22.260 1.00 89.94 96 PRO A O 1
ATOM 729 N N . MET A 1 97 ? 11.829 3.165 -21.093 1.00 90.44 97 MET A N 1
ATOM 730 C CA . MET A 1 97 ? 12.680 3.768 -22.132 1.00 90.44 97 MET A CA 1
ATOM 731 C C . MET A 1 97 ? 14.102 3.198 -22.165 1.00 90.44 97 MET A C 1
ATOM 733 O O . MET A 1 97 ? 14.817 3.361 -23.154 1.00 90.44 97 MET A O 1
ATOM 737 N N . VAL A 1 98 ? 14.536 2.567 -21.074 1.00 92.38 98 VAL A N 1
ATOM 738 C CA . VAL A 1 98 ? 15.901 2.071 -20.899 1.00 92.38 98 VAL A CA 1
ATOM 739 C C . VAL A 1 98 ? 15.886 0.557 -20.772 1.00 92.38 98 VAL A C 1
ATOM 741 O O . VAL A 1 98 ? 15.209 -0.012 -19.919 1.00 92.38 98 VAL A O 1
ATOM 744 N N . ASN A 1 99 ? 16.708 -0.110 -21.574 1.00 93.38 99 ASN A N 1
ATOM 745 C CA . ASN A 1 99 ? 16.983 -1.525 -21.369 1.00 93.38 99 ASN A CA 1
ATOM 746 C C . ASN A 1 99 ? 17.931 -1.681 -20.178 1.00 93.38 99 ASN A C 1
ATOM 748 O O . ASN A 1 99 ? 19.078 -1.232 -20.223 1.00 93.38 99 ASN A O 1
ATOM 752 N N . ILE A 1 100 ? 17.452 -2.312 -19.107 1.00 93.94 100 ILE A N 1
ATOM 753 C CA . ILE A 1 100 ? 18.253 -2.519 -17.902 1.00 93.94 100 ILE A CA 1
ATOM 754 C C . ILE A 1 100 ? 19.401 -3.506 -18.172 1.00 93.94 100 ILE A C 1
ATOM 756 O O . ILE A 1 100 ? 19.193 -4.594 -18.709 1.00 93.94 100 ILE A O 1
ATOM 760 N N . THR A 1 101 ? 20.626 -3.142 -17.786 1.00 95.12 101 THR A N 1
ATOM 761 C CA . THR A 1 101 ? 21.803 -4.021 -17.900 1.00 95.12 101 THR A CA 1
ATOM 762 C C . THR A 1 101 ? 22.107 -4.722 -16.576 1.00 95.12 101 THR A C 1
ATOM 764 O O . THR A 1 101 ? 21.700 -4.274 -15.502 1.00 95.12 101 THR A O 1
ATOM 767 N N . SER A 1 102 ? 22.880 -5.810 -16.620 1.00 94.31 102 SER A N 1
ATOM 768 C CA . SER A 1 102 ? 23.355 -6.486 -15.405 1.00 94.31 102 SER A CA 1
ATOM 769 C C . SER A 1 102 ? 24.177 -5.558 -14.505 1.00 94.31 102 SER A C 1
ATOM 771 O O . SER A 1 102 ? 24.029 -5.608 -13.287 1.00 94.31 102 SER A O 1
ATOM 773 N N . GLU A 1 103 ? 25.001 -4.681 -15.088 1.00 95.25 103 GLU A N 1
ATOM 774 C CA . GLU A 1 103 ? 25.765 -3.681 -14.334 1.00 95.25 103 GLU A CA 1
ATOM 775 C C . GLU A 1 103 ? 24.836 -2.714 -13.596 1.00 95.25 103 GLU A C 1
ATOM 777 O O . GLU A 1 103 ? 25.022 -2.472 -12.404 1.00 95.25 103 GLU A O 1
ATOM 782 N N . MET A 1 104 ? 23.795 -2.218 -14.274 1.00 95.88 104 MET A N 1
ATOM 783 C CA . MET A 1 104 ? 22.811 -1.330 -13.660 1.00 95.88 104 MET A CA 1
ATOM 784 C C . MET A 1 104 ? 22.100 -2.008 -12.484 1.00 95.88 104 MET A C 1
ATOM 786 O O . MET A 1 104 ? 22.033 -1.440 -11.394 1.00 95.88 104 MET A O 1
ATOM 790 N N . LYS A 1 105 ? 21.661 -3.263 -12.659 1.00 93.81 105 LYS A N 1
ATOM 791 C CA . LYS A 1 105 ? 21.064 -4.056 -11.573 1.00 93.81 105 LYS A CA 1
ATOM 792 C C . LYS A 1 105 ? 22.006 -4.205 -10.380 1.00 93.81 105 LYS A C 1
ATOM 794 O O . LYS A 1 105 ? 21.562 -4.039 -9.253 1.00 93.81 105 LYS A O 1
ATOM 799 N N . MET A 1 106 ? 23.285 -4.505 -10.608 1.00 92.19 106 MET A N 1
ATOM 800 C CA . MET A 1 106 ? 24.251 -4.701 -9.520 1.00 92.19 106 MET A CA 1
ATOM 801 C C . MET A 1 106 ? 24.604 -3.401 -8.794 1.00 92.19 106 MET A C 1
ATOM 803 O O . MET A 1 106 ? 24.769 -3.406 -7.581 1.00 92.19 106 MET A O 1
ATOM 807 N N . LYS A 1 107 ? 24.743 -2.292 -9.527 1.00 94.00 107 LYS A N 1
ATOM 808 C CA . LYS A 1 107 ? 25.244 -1.028 -8.974 1.00 94.00 107 LYS A CA 1
ATOM 809 C C . LYS A 1 107 ? 24.144 -0.130 -8.416 1.00 94.00 107 LYS A C 1
ATOM 811 O O . LYS A 1 107 ? 24.368 0.579 -7.440 1.00 94.00 107 LYS A O 1
ATOM 816 N N . TYR A 1 108 ? 22.977 -0.136 -9.051 1.00 95.19 108 TYR A N 1
ATOM 817 C CA . TYR A 1 108 ? 21.884 0.790 -8.759 1.00 95.19 108 TYR A CA 1
ATOM 818 C C . TYR A 1 108 ? 20.587 0.075 -8.376 1.00 95.19 108 TYR A C 1
ATOM 820 O O . TYR A 1 108 ? 19.587 0.747 -8.140 1.00 95.19 108 TYR A O 1
ATOM 828 N N . HIS A 1 109 ? 20.566 -1.263 -8.333 1.00 95.94 109 HIS A N 1
ATOM 829 C CA . HIS A 1 109 ? 19.364 -2.064 -8.059 1.00 95.94 109 HIS A CA 1
ATOM 830 C C . HIS A 1 109 ? 18.189 -1.751 -9.004 1.00 95.94 109 HIS A C 1
ATOM 832 O O . HIS A 1 109 ? 17.027 -1.842 -8.618 1.00 95.94 109 HIS A O 1
ATOM 838 N N . GLY A 1 110 ? 18.494 -1.337 -10.234 1.00 96.75 110 GLY A N 1
ATOM 839 C CA . GLY A 1 110 ? 17.560 -0.737 -11.184 1.00 96.75 110 GLY A CA 1
ATOM 840 C C . GLY A 1 110 ? 18.323 0.155 -12.161 1.00 96.75 110 GLY A C 1
ATOM 841 O O . GLY A 1 110 ? 19.543 0.043 -12.276 1.00 96.75 110 GLY A O 1
ATOM 842 N N . ILE A 1 111 ? 17.643 1.082 -12.828 1.00 97.88 111 ILE A N 1
ATOM 843 C CA . ILE A 1 111 ? 18.306 2.155 -13.577 1.00 97.88 111 ILE A CA 1
ATOM 844 C C . ILE A 1 111 ? 18.841 3.241 -12.618 1.00 97.88 111 ILE A C 1
ATOM 846 O O . ILE A 1 111 ? 18.235 3.476 -11.566 1.00 97.88 111 ILE A O 1
ATOM 850 N N . PRO A 1 112 ? 19.930 3.945 -12.972 1.00 97.12 112 PRO A N 1
ATOM 851 C CA . PRO A 1 112 ? 20.377 5.172 -12.306 1.00 97.12 112 PRO A CA 1
ATOM 852 C C . PRO A 1 112 ? 19.278 6.236 -12.115 1.00 97.12 112 PRO A C 1
ATOM 854 O O . PRO A 1 112 ? 18.267 6.246 -12.820 1.00 97.12 112 PRO A O 1
ATOM 857 N N . SER A 1 113 ? 19.475 7.157 -11.167 1.00 97.12 113 SER A N 1
ATOM 858 C CA . SER A 1 113 ? 18.508 8.222 -10.843 1.00 97.12 113 SER A CA 1
ATOM 859 C C . SER A 1 113 ? 18.356 9.306 -11.917 1.00 97.12 113 SER A C 1
ATOM 861 O O . SER A 1 113 ? 17.402 10.079 -11.869 1.00 97.12 113 SER A O 1
ATOM 863 N N . ASP A 1 114 ? 19.301 9.390 -12.850 1.00 97.06 114 ASP A N 1
ATOM 864 C CA . ASP A 1 114 ? 19.354 10.350 -13.957 1.00 97.06 114 ASP A CA 1
ATOM 865 C C . ASP A 1 114 ? 18.782 9.798 -15.277 1.00 97.06 114 ASP A C 1
ATOM 867 O O . ASP A 1 114 ? 18.765 10.505 -16.284 1.00 97.06 114 ASP A O 1
ATOM 871 N N . LEU A 1 115 ? 18.263 8.564 -15.272 1.00 97.62 115 LEU A N 1
ATOM 872 C CA . LEU A 1 115 ? 17.590 7.940 -16.413 1.00 97.62 115 LEU A CA 1
ATOM 873 C C . LEU A 1 115 ? 16.071 7.853 -16.217 1.00 97.62 115 LEU A C 1
ATOM 875 O O . LEU A 1 115 ? 15.592 7.757 -15.087 1.00 97.62 115 LEU A O 1
ATOM 879 N N . ASP A 1 116 ? 15.336 7.849 -17.338 1.00 96.69 116 ASP A N 1
ATOM 880 C CA . ASP A 1 116 ? 13.861 7.824 -17.405 1.00 96.69 116 ASP A CA 1
ATOM 881 C C . ASP A 1 116 ? 13.218 8.880 -16.483 1.00 96.69 116 ASP A C 1
ATOM 883 O O . ASP A 1 116 ? 12.382 8.609 -15.616 1.00 96.69 116 ASP A O 1
ATOM 887 N N . LEU A 1 117 ? 13.692 10.122 -16.639 1.00 97.00 117 LEU A N 1
ATOM 888 C CA . LEU A 1 117 ? 13.312 11.249 -15.785 1.00 97.00 117 LEU A CA 1
ATOM 889 C C . LEU A 1 117 ? 11.813 11.549 -15.826 1.00 97.00 117 LEU A C 1
ATOM 891 O O . LEU A 1 117 ? 11.290 12.078 -14.852 1.00 97.00 117 LEU A O 1
ATOM 895 N N . GLU A 1 118 ? 11.126 11.218 -16.918 1.00 96.44 118 GLU A N 1
ATOM 896 C CA . GLU A 1 118 ? 9.681 11.398 -17.041 1.00 96.44 118 GLU A CA 1
ATOM 897 C C . GLU A 1 118 ? 8.937 10.584 -15.971 1.00 96.44 118 GLU A C 1
ATOM 899 O O . GLU A 1 118 ? 8.295 11.172 -15.096 1.00 96.44 118 GLU A O 1
ATOM 904 N N . LYS A 1 119 ? 9.132 9.256 -15.946 1.00 96.88 119 LYS A N 1
ATOM 905 C CA . LYS A 1 119 ? 8.508 8.370 -14.949 1.00 96.88 119 LYS A CA 1
ATOM 906 C C . LYS A 1 119 ? 8.964 8.681 -13.527 1.00 96.88 119 LYS A C 1
ATOM 908 O O . LYS A 1 119 ? 8.162 8.655 -12.594 1.00 96.88 119 LYS A O 1
ATOM 913 N N . ARG A 1 120 ? 10.244 9.021 -13.338 1.00 98.00 120 ARG A N 1
ATOM 914 C CA . ARG A 1 120 ? 10.766 9.410 -12.017 1.00 98.00 120 ARG A CA 1
ATOM 915 C C . ARG A 1 120 ? 10.140 10.701 -11.499 1.00 98.00 120 ARG A C 1
ATOM 917 O O . ARG A 1 120 ? 9.810 10.790 -10.319 1.00 98.00 120 ARG A O 1
ATOM 924 N N . ASN A 1 121 ? 9.978 11.711 -12.351 1.00 98.31 121 ASN A N 1
ATOM 925 C CA . ASN A 1 121 ? 9.350 12.972 -11.960 1.00 98.31 121 ASN A CA 1
ATOM 926 C C . ASN A 1 121 ? 7.864 12.784 -11.670 1.00 98.31 121 ASN A C 1
ATOM 928 O O . ASN A 1 121 ? 7.352 13.393 -10.731 1.00 98.31 121 ASN A O 1
ATOM 932 N N . GLU A 1 122 ? 7.189 11.909 -12.411 1.00 98.12 122 GLU A N 1
ATOM 933 C CA . GLU A 1 122 ? 5.818 11.543 -12.091 1.00 98.12 122 GLU A CA 1
ATOM 934 C C . GLU A 1 122 ? 5.714 10.834 -10.735 1.00 98.12 122 GLU A C 1
ATOM 936 O O . GLU A 1 122 ? 4.932 11.258 -9.887 1.00 98.12 122 GLU A O 1
ATOM 941 N N . ALA A 1 123 ? 6.565 9.837 -10.474 1.00 98.62 123 ALA A N 1
ATOM 942 C CA . ALA A 1 123 ? 6.639 9.162 -9.179 1.00 98.62 123 ALA A CA 1
ATOM 943 C C . ALA A 1 123 ? 6.869 10.153 -8.021 1.00 98.62 123 ALA A C 1
ATOM 945 O O . ALA A 1 123 ? 6.163 10.123 -7.014 1.00 98.62 123 ALA A O 1
ATOM 946 N N . LYS A 1 124 ? 7.810 11.093 -8.186 1.00 98.69 124 LYS A N 1
ATOM 947 C CA . LYS A 1 124 ? 8.076 12.168 -7.213 1.00 98.69 124 LYS A CA 1
ATOM 948 C C . LYS A 1 124 ? 6.870 13.083 -7.012 1.00 98.69 124 LYS A C 1
ATOM 950 O O . LYS A 1 124 ? 6.588 13.469 -5.880 1.00 98.69 124 LYS A O 1
ATOM 955 N N . LYS A 1 125 ? 6.148 13.428 -8.083 1.00 98.56 125 LYS A N 1
ATOM 956 C CA . LYS A 1 125 ? 4.926 14.239 -8.004 1.00 98.56 125 LYS A CA 1
ATOM 957 C C . LYS A 1 125 ? 3.835 13.516 -7.215 1.00 98.56 125 LYS A C 1
ATOM 959 O O . LYS A 1 125 ? 3.207 14.144 -6.364 1.00 98.56 125 LYS A O 1
ATOM 964 N N . LEU A 1 126 ? 3.631 12.221 -7.460 1.00 98.44 126 LEU A N 1
ATOM 965 C CA . LEU A 1 126 ? 2.673 11.405 -6.708 1.00 98.44 126 LEU A CA 1
ATOM 966 C C . LEU A 1 126 ? 3.020 11.393 -5.215 1.00 98.44 126 LEU A C 1
ATOM 968 O O . LEU A 1 126 ? 2.170 11.722 -4.396 1.00 98.44 126 LEU A O 1
ATOM 972 N N . LEU A 1 127 ? 4.283 11.139 -4.863 1.00 98.62 127 LEU A N 1
ATOM 973 C CA . LEU A 1 127 ? 4.752 11.174 -3.471 1.00 98.62 127 LEU A CA 1
ATOM 974 C C . LEU A 1 127 ? 4.569 12.549 -2.810 1.00 98.62 127 LEU A C 1
ATOM 976 O O . LEU A 1 127 ? 4.195 12.640 -1.645 1.00 98.62 127 LEU A O 1
ATOM 980 N N . ALA A 1 128 ? 4.814 13.635 -3.547 1.00 98.25 128 ALA A N 1
ATOM 981 C CA . ALA A 1 128 ? 4.672 14.993 -3.023 1.00 98.25 128 ALA A CA 1
ATOM 982 C C . ALA A 1 128 ? 3.208 15.414 -2.805 1.00 98.25 128 ALA A C 1
ATOM 984 O O . ALA A 1 128 ? 2.936 16.277 -1.971 1.00 98.25 128 ALA A O 1
ATOM 985 N N . THR A 1 129 ? 2.272 14.839 -3.564 1.00 97.38 129 THR A N 1
ATOM 986 C CA . THR A 1 129 ? 0.851 15.231 -3.555 1.00 97.38 129 THR A CA 1
ATOM 987 C C . THR A 1 129 ? -0.047 14.252 -2.808 1.00 97.38 129 THR A C 1
ATOM 989 O O . THR A 1 129 ? -1.121 14.650 -2.366 1.00 97.38 129 THR A O 1
ATOM 992 N N . ASN A 1 130 ? 0.399 13.014 -2.592 1.00 97.88 130 ASN A N 1
ATOM 993 C CA . ASN A 1 130 ? -0.348 11.990 -1.877 1.00 97.88 130 ASN A CA 1
ATOM 994 C C . ASN A 1 130 ? 0.468 11.450 -0.693 1.00 97.88 130 ASN A C 1
ATOM 996 O O . ASN A 1 130 ? 1.344 10.600 -0.841 1.00 97.88 130 ASN A O 1
ATOM 1000 N N . LYS A 1 131 ? 0.138 11.928 0.512 1.00 97.75 131 LYS A N 1
ATOM 1001 C CA . LYS A 1 131 ? 0.827 11.550 1.758 1.00 97.75 131 LYS A CA 1
ATOM 1002 C C . LYS A 1 131 ? 0.625 10.085 2.161 1.00 97.75 131 LYS A C 1
ATOM 1004 O O . LYS A 1 131 ? 1.395 9.591 2.985 1.00 97.75 131 LYS A O 1
ATOM 1009 N N . ALA A 1 132 ? -0.373 9.401 1.596 1.00 98.31 132 ALA A N 1
ATOM 1010 C CA . ALA A 1 132 ? -0.595 7.976 1.823 1.00 98.31 132 ALA A CA 1
ATOM 1011 C C . ALA A 1 132 ? 0.439 7.098 1.098 1.00 98.31 132 ALA A C 1
ATOM 1013 O O . ALA A 1 132 ? 0.500 5.898 1.357 1.00 98.31 132 ALA A O 1
ATOM 1014 N N . LEU A 1 133 ? 1.270 7.680 0.225 1.00 98.56 133 LEU A N 1
ATOM 1015 C CA . LEU A 1 133 ? 2.365 6.995 -0.451 1.00 98.56 133 LEU A CA 1
ATOM 1016 C C . LEU A 1 133 ? 3.698 7.247 0.256 1.00 98.56 133 LEU A C 1
ATOM 1018 O O . LEU A 1 133 ? 4.069 8.376 0.567 1.00 98.56 133 LEU A O 1
ATOM 1022 N N . LEU A 1 134 ? 4.433 6.163 0.468 1.00 97.62 134 LEU A N 1
ATOM 1023 C CA . LEU A 1 134 ? 5.806 6.145 0.971 1.00 97.62 134 LEU A CA 1
ATOM 1024 C C . LEU A 1 134 ? 6.810 5.881 -0.158 1.00 97.62 134 LEU A C 1
ATOM 1026 O O . LEU A 1 134 ? 7.949 6.343 -0.117 1.00 97.62 134 LEU A O 1
ATOM 1030 N N . TYR A 1 135 ? 6.376 5.119 -1.161 1.00 98.12 135 TYR A N 1
ATOM 1031 C CA . TYR A 1 135 ? 7.203 4.647 -2.260 1.00 98.12 135 TYR A CA 1
ATOM 1032 C C . TYR A 1 135 ? 6.378 4.519 -3.541 1.00 98.12 135 TYR A C 1
ATOM 1034 O O . TYR A 1 135 ? 5.231 4.075 -3.506 1.00 98.12 135 TYR A O 1
ATOM 1042 N N . VAL A 1 136 ? 6.978 4.864 -4.677 1.00 98.69 136 VAL A N 1
ATOM 1043 C CA . VAL A 1 136 ? 6.425 4.618 -6.012 1.00 98.69 136 VAL A CA 1
ATOM 1044 C C . VAL A 1 136 ? 7.526 4.042 -6.891 1.00 98.69 136 VAL A C 1
ATOM 1046 O O . VAL A 1 136 ? 8.619 4.600 -6.975 1.00 98.69 136 VAL A O 1
ATOM 1049 N N . GLY A 1 137 ? 7.261 2.934 -7.572 1.00 97.88 137 GLY A N 1
ATOM 1050 C CA . GLY A 1 137 ? 8.240 2.298 -8.448 1.00 97.88 137 GLY A CA 1
ATOM 1051 C C . GLY A 1 137 ? 7.613 1.574 -9.625 1.00 97.88 137 GLY A C 1
ATOM 1052 O O . GLY A 1 137 ? 6.392 1.502 -9.761 1.00 97.88 137 GLY A O 1
ATOM 1053 N N . LEU A 1 138 ? 8.478 1.022 -10.470 1.00 98.50 138 LEU A N 1
ATOM 1054 C CA . LEU A 1 138 ? 8.090 0.204 -11.612 1.00 98.50 138 LEU A CA 1
ATOM 1055 C C . LEU A 1 138 ? 8.923 -1.077 -11.620 1.00 98.50 138 LEU A C 1
ATOM 1057 O O . LEU A 1 138 ? 10.155 -1.035 -11.524 1.00 98.50 138 LEU A O 1
ATOM 1061 N N . LEU A 1 139 ? 8.244 -2.211 -11.741 1.00 98.50 139 LEU A N 1
ATOM 1062 C CA . LEU A 1 139 ? 8.842 -3.510 -12.018 1.00 98.50 139 LEU A CA 1
ATOM 1063 C C . LEU A 1 139 ? 8.653 -3.841 -13.501 1.00 98.50 139 LEU A C 1
ATOM 1065 O O . LEU A 1 139 ? 7.622 -3.524 -14.089 1.00 98.50 139 LEU A O 1
ATOM 1069 N N . LEU A 1 140 ? 9.645 -4.485 -14.104 1.00 98.00 140 LEU A N 1
ATOM 1070 C CA . LEU A 1 140 ? 9.551 -5.058 -15.442 1.00 98.00 140 LEU A CA 1
ATOM 1071 C C . LEU A 1 140 ? 8.674 -6.326 -15.424 1.00 98.00 140 LEU A C 1
ATOM 1073 O O . LEU A 1 140 ? 8.461 -6.903 -14.355 1.00 98.00 140 LEU A O 1
ATOM 1077 N N . PRO A 1 141 ? 8.211 -6.822 -16.588 1.00 97.00 141 PRO A N 1
ATOM 1078 C CA . PRO A 1 141 ? 7.359 -8.018 -16.670 1.00 97.00 141 PRO A CA 1
ATOM 1079 C C . PRO A 1 141 ? 7.959 -9.293 -16.057 1.00 97.00 141 PRO A C 1
ATOM 1081 O O . PRO A 1 141 ? 7.233 -10.212 -15.701 1.00 97.00 141 PRO A O 1
ATOM 1084 N N . ASN A 1 142 ? 9.284 -9.363 -15.913 1.00 96.81 142 ASN A N 1
ATOM 1085 C CA . ASN A 1 142 ? 9.988 -10.465 -15.248 1.00 96.81 142 ASN A CA 1
ATOM 1086 C C . ASN A 1 142 ? 10.180 -10.246 -13.727 1.00 96.81 142 ASN A C 1
ATOM 1088 O O . ASN A 1 142 ? 10.914 -10.998 -13.084 1.00 96.81 142 ASN A O 1
ATOM 1092 N N . GLY A 1 143 ? 9.592 -9.185 -13.169 1.00 97.81 143 GLY A N 1
ATOM 1093 C CA . GLY A 1 143 ? 9.693 -8.766 -11.772 1.00 97.81 143 GLY A CA 1
ATOM 1094 C C . GLY A 1 143 ? 10.990 -8.052 -11.394 1.00 97.81 143 GLY A C 1
ATOM 1095 O O . GLY A 1 143 ? 11.162 -7.708 -10.224 1.00 97.81 143 GLY A O 1
ATOM 1096 N N . ASP A 1 144 ? 11.908 -7.809 -12.332 1.00 97.88 144 ASP A N 1
ATOM 1097 C CA . ASP A 1 144 ? 13.081 -6.980 -12.059 1.00 97.88 144 ASP A CA 1
ATOM 1098 C C . ASP A 1 144 ? 12.655 -5.544 -11.768 1.00 97.88 144 ASP A C 1
ATOM 1100 O O . ASP A 1 144 ? 11.835 -4.966 -12.478 1.00 97.88 144 ASP A O 1
ATOM 1104 N N . ARG A 1 145 ? 13.249 -4.927 -10.750 1.00 97.62 145 ARG A N 1
ATOM 1105 C CA . ARG A 1 145 ? 13.057 -3.505 -10.499 1.00 97.62 145 ARG A CA 1
ATOM 1106 C C . ARG A 1 145 ? 13.625 -2.701 -11.660 1.00 97.62 145 ARG A C 1
ATOM 1108 O O . ARG A 1 145 ? 14.816 -2.784 -11.951 1.00 97.62 145 ARG A O 1
ATOM 1115 N N . TYR A 1 146 ? 12.779 -1.871 -12.259 1.00 98.38 146 TYR A N 1
ATOM 1116 C CA . TYR A 1 146 ? 13.202 -0.865 -13.218 1.00 98.38 146 TYR A CA 1
ATOM 1117 C C . TYR A 1 146 ? 13.693 0.385 -12.482 1.00 98.38 146 TYR A C 1
ATOM 1119 O O . TYR A 1 146 ? 14.867 0.727 -12.579 1.00 98.38 146 TYR A O 1
ATOM 1127 N N . PHE A 1 147 ? 12.847 1.002 -11.651 1.00 98.25 147 PHE A N 1
ATOM 1128 C CA . PHE A 1 147 ? 13.248 2.071 -10.730 1.00 98.25 147 PHE A CA 1
ATOM 1129 C C . PHE A 1 147 ? 12.355 2.132 -9.486 1.00 98.25 147 PHE A C 1
ATOM 1131 O O . PHE A 1 147 ? 11.309 1.488 -9.415 1.00 98.25 147 PHE A O 1
ATOM 1138 N N . GLY A 1 148 ? 12.771 2.934 -8.508 1.00 97.81 148 GLY A N 1
ATOM 1139 C CA . GLY A 1 148 ? 11.949 3.356 -7.384 1.00 97.81 148 GLY A CA 1
ATOM 1140 C C . GLY A 1 148 ? 12.226 4.796 -6.962 1.00 97.81 148 GLY A C 1
ATOM 1141 O O . GLY A 1 148 ? 13.349 5.281 -7.107 1.00 97.81 148 GLY A O 1
ATOM 1142 N N . GLU A 1 149 ? 11.202 5.446 -6.421 1.00 98.50 149 GLU A N 1
ATOM 1143 C CA . GLU A 1 149 ? 11.262 6.748 -5.768 1.00 98.50 149 GLU A CA 1
ATOM 1144 C C . GLU A 1 149 ? 10.613 6.673 -4.370 1.00 98.50 149 GLU A C 1
ATOM 1146 O O . GLU A 1 149 ? 9.580 6.018 -4.226 1.00 98.50 149 GLU A O 1
ATOM 1151 N N . PRO A 1 150 ? 11.177 7.329 -3.339 1.00 98.06 150 PRO A N 1
ATOM 1152 C CA . PRO A 1 150 ? 12.464 8.025 -3.356 1.00 98.06 150 PRO A CA 1
ATOM 1153 C C . PRO A 1 150 ? 13.636 7.089 -3.691 1.00 98.06 150 PRO A C 1
ATOM 1155 O O . PRO A 1 150 ? 13.713 5.970 -3.183 1.00 98.06 150 PRO A O 1
ATOM 1158 N N . TYR A 1 151 ? 14.548 7.541 -4.559 1.00 97.75 151 TYR A N 1
ATOM 1159 C CA . TYR A 1 151 ? 15.699 6.740 -4.995 1.00 97.75 151 TYR A CA 1
ATOM 1160 C C . TYR A 1 151 ? 16.521 6.194 -3.812 1.00 97.75 151 TYR A C 1
ATOM 1162 O O . TYR A 1 151 ? 16.859 5.011 -3.768 1.00 97.75 151 TYR A O 1
ATOM 1170 N N . SER A 1 152 ? 16.768 7.029 -2.802 1.00 96.00 152 SER A N 1
ATOM 1171 C CA . SER A 1 152 ? 17.297 6.610 -1.503 1.00 96.00 152 SER A CA 1
ATOM 1172 C C . SER A 1 152 ? 16.250 6.869 -0.415 1.00 96.00 152 SER A C 1
ATOM 1174 O O . SER A 1 152 ? 15.604 7.916 -0.459 1.00 96.00 152 SER A O 1
ATOM 1176 N N . PRO A 1 153 ? 16.065 5.958 0.556 1.00 95.19 153 PRO A N 1
ATOM 1177 C CA . PRO A 1 153 ? 16.788 4.690 0.723 1.00 95.19 153 PRO A CA 1
ATOM 1178 C C . PRO A 1 153 ? 16.224 3.521 -0.107 1.00 95.19 153 PRO A C 1
ATOM 1180 O O . PRO A 1 153 ? 16.856 2.470 -0.186 1.00 95.19 153 PRO A O 1
ATOM 1183 N N . TYR A 1 154 ? 15.045 3.661 -0.722 1.00 95.06 154 TYR A N 1
ATOM 1184 C CA . TYR A 1 154 ? 14.262 2.509 -1.190 1.00 95.06 154 TYR A CA 1
ATOM 1185 C C . TYR A 1 154 ? 14.858 1.738 -2.362 1.00 95.06 154 TYR A C 1
ATOM 1187 O O . TYR A 1 154 ? 14.655 0.525 -2.452 1.00 95.06 154 TYR A O 1
ATOM 1195 N N . GLN A 1 155 ? 15.561 2.402 -3.282 1.00 96.00 155 GLN A N 1
ATOM 1196 C CA . GLN A 1 155 ? 16.275 1.729 -4.367 1.00 96.00 155 GLN A CA 1
ATOM 1197 C C . GLN A 1 155 ? 17.730 1.457 -3.982 1.00 96.00 155 GLN A C 1
ATOM 1199 O O . GLN A 1 155 ? 18.193 0.329 -4.135 1.00 96.00 155 GLN A O 1
ATOM 1204 N N . THR A 1 156 ? 18.438 2.443 -3.432 1.00 94.50 156 THR A N 1
ATOM 1205 C CA . THR A 1 156 ? 19.877 2.313 -3.154 1.00 94.50 156 THR A CA 1
ATOM 1206 C C . THR A 1 156 ? 20.214 1.280 -2.086 1.00 94.50 156 THR A C 1
ATOM 1208 O O . THR A 1 156 ? 21.240 0.619 -2.214 1.00 94.50 156 THR A O 1
ATOM 1211 N N . ASN A 1 157 ? 19.368 1.110 -1.065 1.00 94.69 157 ASN A N 1
ATOM 1212 C CA . ASN A 1 157 ? 19.659 0.229 0.072 1.00 94.69 157 ASN A CA 1
ATOM 1213 C C . ASN A 1 157 ? 19.010 -1.157 -0.066 1.00 94.69 157 ASN A C 1
ATOM 1215 O O . ASN A 1 157 ? 19.091 -1.970 0.852 1.00 94.69 157 ASN A O 1
ATOM 1219 N N . SER A 1 158 ? 18.321 -1.429 -1.178 1.00 89.81 158 SER A N 1
ATOM 1220 C CA . SER A 1 158 ? 17.638 -2.706 -1.384 1.00 89.81 158 SER A CA 1
ATOM 1221 C C . SER A 1 158 ? 18.645 -3.849 -1.514 1.00 89.81 158 SER A C 1
ATOM 1223 O O . SER A 1 158 ? 19.530 -3.803 -2.358 1.00 89.81 158 SER A O 1
ATOM 1225 N N . SER A 1 159 ? 18.469 -4.916 -0.736 1.00 86.88 159 SER A N 1
ATOM 1226 C CA . SER A 1 159 ? 19.280 -6.142 -0.843 1.00 86.88 159 SER A CA 1
ATOM 1227 C C . SER A 1 159 ? 18.867 -7.058 -2.002 1.00 86.88 159 SER A C 1
ATOM 1229 O O . SER A 1 159 ? 19.535 -8.051 -2.287 1.00 86.88 159 SER A O 1
ATOM 1231 N N . ILE A 1 160 ? 17.756 -6.741 -2.672 1.00 90.81 160 ILE A N 1
ATOM 1232 C CA . ILE A 1 160 ? 17.194 -7.521 -3.776 1.00 90.81 160 ILE A CA 1
ATOM 1233 C C . ILE A 1 160 ? 16.823 -6.626 -4.958 1.00 90.81 160 ILE A C 1
ATOM 1235 O O . ILE A 1 160 ? 16.493 -5.449 -4.798 1.00 90.81 160 ILE A O 1
ATOM 1239 N N . THR A 1 161 ? 16.838 -7.208 -6.156 1.00 94.19 161 THR A N 1
ATOM 1240 C CA . THR A 1 161 ? 16.541 -6.503 -7.415 1.00 94.19 161 THR A CA 1
ATOM 1241 C C . THR A 1 161 ? 15.386 -7.110 -8.197 1.00 94.19 161 THR A C 1
ATOM 1243 O O . THR A 1 161 ? 14.908 -6.477 -9.129 1.00 94.19 161 THR A O 1
ATOM 1246 N N . ASN A 1 162 ? 14.915 -8.298 -7.817 1.00 97.06 162 ASN A N 1
ATOM 1247 C CA . ASN A 1 162 ? 13.780 -8.971 -8.437 1.00 97.06 162 ASN A CA 1
ATOM 1248 C C . ASN A 1 162 ? 12.705 -9.256 -7.382 1.00 97.06 162 ASN A C 1
ATOM 1250 O O . ASN A 1 162 ? 13.020 -9.680 -6.270 1.00 97.06 162 ASN A O 1
ATOM 1254 N N . PHE A 1 163 ? 11.450 -9.004 -7.741 1.00 97.44 163 PHE A N 1
ATOM 1255 C CA . PHE A 1 163 ? 10.279 -9.089 -6.873 1.00 97.44 163 PHE A CA 1
ATOM 1256 C C . PHE A 1 163 ? 9.202 -10.030 -7.436 1.00 97.44 163 PHE A C 1
ATOM 1258 O O . PHE A 1 163 ? 8.103 -10.074 -6.893 1.00 97.44 163 PHE A O 1
ATOM 1265 N N . ALA A 1 164 ? 9.509 -10.829 -8.468 1.00 97.94 164 ALA A N 1
ATOM 1266 C CA . ALA A 1 164 ? 8.542 -11.723 -9.118 1.00 97.94 164 ALA A CA 1
ATOM 1267 C C . ALA A 1 164 ? 7.941 -12.775 -8.173 1.00 97.94 164 ALA A C 1
ATOM 1269 O O . ALA A 1 164 ? 6.852 -13.278 -8.413 1.00 97.94 164 ALA A O 1
ATOM 1270 N N . TYR A 1 165 ? 8.651 -13.110 -7.093 1.00 96.81 165 TYR A N 1
ATOM 1271 C CA . TYR A 1 165 ? 8.203 -14.073 -6.086 1.00 96.81 165 TYR A CA 1
ATOM 1272 C C . TYR A 1 165 ? 7.222 -13.479 -5.062 1.00 96.81 165 TYR A C 1
ATOM 1274 O O . TYR A 1 165 ? 6.734 -14.202 -4.194 1.00 96.81 165 TYR A O 1
ATOM 1282 N N . ARG A 1 166 ? 6.998 -12.158 -5.076 1.00 96.44 166 ARG A N 1
ATOM 1283 C CA . ARG A 1 166 ? 6.131 -11.496 -4.101 1.00 96.44 166 ARG A CA 1
ATOM 1284 C C . ARG A 1 166 ? 4.667 -11.669 -4.483 1.00 96.44 166 ARG A C 1
ATOM 1286 O O . ARG A 1 166 ? 4.302 -11.568 -5.650 1.00 96.44 166 ARG A O 1
ATOM 1293 N N . ASP A 1 167 ? 3.839 -11.852 -3.463 1.00 96.19 167 ASP A N 1
ATOM 1294 C CA . ASP A 1 167 ? 2.392 -12.033 -3.574 1.00 96.19 167 ASP A CA 1
ATOM 1295 C C . ASP A 1 167 ? 1.708 -10.935 -4.395 1.00 96.19 167 ASP A C 1
ATOM 1297 O O . ASP A 1 167 ? 0.893 -11.244 -5.253 1.00 96.19 167 ASP A O 1
ATOM 1301 N N . HIS A 1 168 ? 2.075 -9.670 -4.189 1.00 97.50 168 HIS A N 1
ATOM 1302 C CA . HIS A 1 168 ? 1.503 -8.552 -4.934 1.00 97.50 168 HIS A CA 1
ATOM 1303 C C . HIS A 1 168 ? 1.866 -8.562 -6.414 1.00 97.50 168 HIS A C 1
ATOM 1305 O O . HIS A 1 168 ? 1.036 -8.192 -7.235 1.00 97.50 168 HIS A O 1
ATOM 1311 N N . PHE A 1 169 ? 3.076 -9.003 -6.771 1.00 98.56 169 PHE A N 1
ATOM 1312 C CA . PHE A 1 169 ? 3.454 -9.131 -8.175 1.00 98.56 169 PHE A CA 1
ATOM 1313 C C . PHE A 1 169 ? 2.677 -10.272 -8.833 1.00 98.56 169 PHE A C 1
ATOM 1315 O O . PHE A 1 169 ? 2.035 -10.062 -9.858 1.00 98.56 169 PHE A O 1
ATOM 1322 N N . ILE A 1 170 ? 2.697 -11.457 -8.212 1.00 98.50 170 ILE A N 1
ATOM 1323 C CA . ILE A 1 170 ? 1.992 -12.646 -8.707 1.00 98.50 170 ILE A CA 1
ATOM 1324 C C . ILE A 1 170 ? 0.500 -12.339 -8.853 1.00 98.50 170 ILE A C 1
ATOM 1326 O O . ILE A 1 170 ? -0.060 -12.499 -9.932 1.00 98.50 170 ILE A O 1
ATOM 1330 N N . GLY A 1 171 ? -0.123 -11.813 -7.799 1.00 98.12 171 GLY A N 1
ATOM 1331 C CA . GLY A 1 171 ? -1.545 -11.506 -7.775 1.00 98.12 171 GLY A CA 1
ATOM 1332 C C . GLY A 1 171 ? -1.957 -10.455 -8.804 1.00 98.12 171 GLY A C 1
ATOM 1333 O O . GLY A 1 171 ? -2.961 -10.646 -9.487 1.00 98.12 171 GLY A O 1
ATOM 1334 N N . ALA A 1 172 ? -1.179 -9.382 -8.978 1.00 98.31 172 ALA A N 1
ATOM 1335 C CA . ALA A 1 172 ? -1.453 -8.374 -10.004 1.00 98.31 172 ALA A CA 1
ATOM 1336 C C . ALA A 1 172 ? -1.403 -8.976 -11.418 1.00 98.31 172 ALA A C 1
ATOM 1338 O O . ALA A 1 172 ? -2.307 -8.757 -12.223 1.00 98.31 172 ALA A O 1
ATOM 1339 N N . VAL A 1 173 ? -0.372 -9.774 -11.714 1.00 97.75 173 VAL A N 1
ATOM 1340 C CA . VAL A 1 173 ? -0.186 -10.387 -13.038 1.00 97.75 173 VAL A CA 1
ATOM 1341 C C . VAL A 1 173 ? -1.233 -11.467 -13.323 1.00 97.75 173 VAL A C 1
ATOM 1343 O O . VAL A 1 173 ? -1.757 -11.520 -14.429 1.00 97.75 173 VAL A O 1
ATOM 1346 N N . GLU A 1 174 ? -1.576 -12.311 -12.350 1.00 97.44 174 GLU A N 1
ATOM 1347 C CA . GLU A 1 174 ? -2.561 -13.385 -12.540 1.00 97.44 174 GLU A CA 1
ATOM 1348 C C . GLU A 1 174 ? -3.995 -12.860 -12.676 1.00 97.44 174 GLU A C 1
ATOM 1350 O O . GLU A 1 174 ? -4.798 -13.427 -13.419 1.00 97.44 174 GLU A O 1
ATOM 1355 N N . THR A 1 175 ? -4.332 -11.780 -11.965 1.00 96.81 175 THR A N 1
ATOM 1356 C CA . THR A 1 175 ? -5.697 -11.228 -11.961 1.00 96.81 175 THR A CA 1
ATOM 1357 C C . THR A 1 175 ? -5.917 -10.137 -13.001 1.00 96.81 175 THR A C 1
ATOM 1359 O O . THR A 1 175 ? -7.067 -9.827 -13.307 1.00 96.81 175 THR A O 1
ATOM 1362 N N . ASN A 1 176 ? -4.850 -9.553 -13.555 1.00 96.12 176 ASN A N 1
ATOM 1363 C CA . ASN A 1 176 ? -4.900 -8.357 -14.406 1.00 96.12 176 ASN A CA 1
ATOM 1364 C C . ASN A 1 176 ? -5.592 -7.164 -13.729 1.00 96.12 176 ASN A C 1
ATOM 1366 O O . ASN A 1 176 ? -6.192 -6.329 -14.406 1.00 96.12 176 ASN A O 1
ATOM 1370 N N . GLN A 1 177 ? -5.554 -7.104 -12.399 1.00 96.94 177 GLN A N 1
ATOM 1371 C CA . GLN A 1 177 ? -6.185 -6.070 -11.584 1.00 96.94 177 GLN A CA 1
ATOM 1372 C C . GLN A 1 177 ? -5.190 -5.542 -10.546 1.00 96.94 177 GLN A C 1
ATOM 1374 O O . GLN A 1 177 ? -4.216 -6.235 -10.232 1.00 96.94 177 GLN A O 1
ATOM 1379 N N . PRO A 1 178 ? -5.420 -4.341 -9.982 1.00 98.19 178 PRO A N 1
ATOM 1380 C CA . PRO A 1 178 ? -4.687 -3.897 -8.808 1.00 98.19 178 PRO A CA 1
ATOM 1381 C C . PRO A 1 178 ? -4.754 -4.949 -7.700 1.00 98.19 178 PRO A C 1
ATOM 1383 O O . PRO A 1 178 ? -5.825 -5.482 -7.398 1.00 98.19 178 PRO A O 1
ATOM 1386 N N . TYR A 1 179 ? -3.611 -5.238 -7.088 1.00 98.62 179 TYR A N 1
ATOM 1387 C CA . TYR A 1 179 ? -3.493 -6.238 -6.037 1.00 98.62 179 TYR A CA 1
ATOM 1388 C C . TYR A 1 179 ? -2.760 -5.658 -4.833 1.00 98.62 179 TYR A C 1
ATOM 1390 O O . TYR A 1 179 ? -1.615 -5.216 -4.933 1.00 98.62 179 TYR A O 1
ATOM 1398 N N . LEU A 1 180 ? -3.413 -5.688 -3.675 1.00 98.56 180 LEU A N 1
ATOM 1399 C CA . LEU A 1 180 ? -2.863 -5.201 -2.417 1.00 98.56 180 LEU A CA 1
ATOM 1400 C C . LEU A 1 180 ? -2.209 -6.342 -1.629 1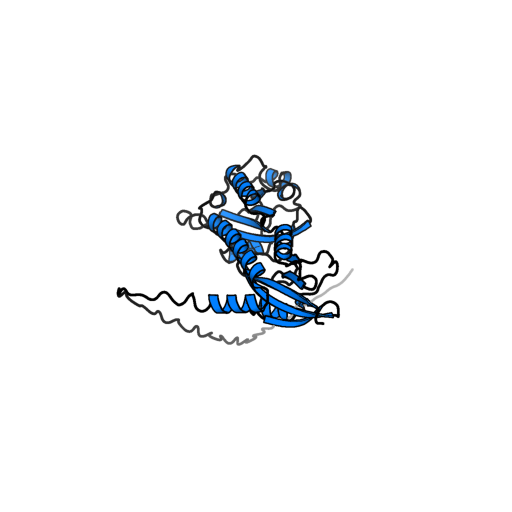.00 98.56 180 LEU A C 1
ATOM 1402 O O . LEU A 1 180 ? -2.859 -7.345 -1.338 1.00 98.56 180 LEU A O 1
ATOM 1406 N N . SER A 1 181 ? -0.939 -6.201 -1.253 1.00 97.62 181 SER A N 1
ATOM 1407 C CA . SER A 1 181 ? -0.284 -7.160 -0.356 1.00 97.62 181 SER A CA 1
ATOM 1408 C C . SER A 1 181 ? -0.842 -7.076 1.066 1.00 97.62 181 SER A C 1
ATOM 1410 O O . SER A 1 181 ? -1.376 -6.053 1.494 1.00 97.62 181 SER A O 1
ATOM 1412 N N . ASN A 1 182 ? -0.612 -8.125 1.855 1.00 95.19 182 ASN A N 1
ATOM 1413 C CA . ASN A 1 182 ? -0.611 -7.952 3.310 1.00 95.19 182 ASN A CA 1
ATOM 1414 C C . ASN A 1 182 ? 0.625 -7.145 3.747 1.00 95.19 182 ASN A C 1
ATOM 1416 O O . ASN A 1 182 ? 1.534 -6.893 2.947 1.00 95.19 182 ASN A O 1
ATOM 1420 N N . THR A 1 183 ? 0.668 -6.756 5.019 1.00 95.19 183 THR A N 1
ATOM 1421 C CA . THR A 1 183 ? 1.804 -6.030 5.594 1.00 95.19 183 THR A CA 1
ATOM 1422 C C . THR A 1 183 ? 3.095 -6.835 5.443 1.00 95.19 183 THR A C 1
ATOM 1424 O O . THR A 1 183 ? 3.156 -8.026 5.760 1.00 95.19 183 THR A O 1
ATOM 1427 N N . LEU A 1 184 ? 4.145 -6.171 4.970 1.00 94.62 184 LEU A N 1
ATOM 1428 C CA . LEU A 1 184 ? 5.493 -6.701 4.813 1.00 94.62 184 LEU A CA 1
ATOM 1429 C C . LEU A 1 184 ? 6.524 -5.641 5.203 1.00 94.62 184 LEU A C 1
ATOM 1431 O O . LEU A 1 184 ? 6.225 -4.452 5.232 1.00 94.62 184 LEU A O 1
ATOM 1435 N N . ASN A 1 185 ? 7.761 -6.066 5.447 1.00 94.19 185 ASN A N 1
ATOM 1436 C CA . ASN A 1 185 ? 8.857 -5.134 5.703 1.00 94.19 185 ASN A CA 1
ATOM 1437 C C . ASN A 1 185 ? 9.559 -4.767 4.394 1.00 94.19 185 ASN A C 1
ATOM 1439 O O . ASN A 1 185 ? 9.924 -5.648 3.603 1.00 94.19 185 ASN A O 1
ATOM 1443 N N . ALA A 1 186 ? 9.796 -3.472 4.187 1.00 93.31 186 ALA A N 1
ATOM 1444 C CA . ALA A 1 186 ? 10.629 -2.975 3.105 1.00 93.31 186 ALA A CA 1
ATOM 1445 C C . ALA A 1 186 ? 12.015 -3.618 3.181 1.00 93.31 186 ALA A C 1
ATOM 1447 O O . ALA A 1 186 ? 12.728 -3.492 4.172 1.00 93.31 186 ALA A O 1
ATOM 1448 N N . VAL A 1 187 ? 12.451 -4.246 2.094 1.00 91.50 187 VAL A N 1
ATOM 1449 C CA . VAL A 1 187 ? 13.784 -4.870 2.004 1.00 91.50 187 VAL A CA 1
ATOM 1450 C C . VAL A 1 187 ? 14.947 -3.879 2.106 1.00 91.50 187 VAL A C 1
ATOM 1452 O O . VAL A 1 187 ? 16.084 -4.292 2.311 1.00 91.50 187 VAL A O 1
ATOM 1455 N N . SER A 1 188 ? 14.664 -2.588 1.934 1.00 92.75 188 SER A N 1
ATOM 1456 C CA . SER A 1 188 ? 15.626 -1.486 1.950 1.00 92.75 188 SER A CA 1
ATOM 1457 C C . SER A 1 188 ? 15.742 -0.777 3.300 1.00 92.75 188 SER A C 1
ATOM 1459 O O . SER A 1 188 ? 16.816 -0.283 3.629 1.00 92.75 188 SER A O 1
ATOM 1461 N N . THR A 1 189 ? 14.645 -0.671 4.057 1.00 93.12 189 THR A N 1
ATOM 1462 C CA . THR A 1 189 ? 14.580 0.115 5.308 1.00 93.12 189 THR A CA 1
ATOM 1463 C C . THR A 1 189 ? 14.146 -0.707 6.516 1.00 93.12 189 THR A C 1
ATOM 1465 O O . THR A 1 189 ? 14.384 -0.296 7.645 1.00 93.12 189 THR A O 1
ATOM 1468 N N . GLY A 1 190 ? 13.523 -1.867 6.303 1.00 93.56 190 GLY A N 1
ATOM 1469 C CA . GLY A 1 190 ? 12.890 -2.667 7.350 1.00 93.56 190 GLY A CA 1
ATOM 1470 C C . GLY A 1 190 ? 11.533 -2.131 7.814 1.00 93.56 190 GLY A C 1
ATOM 1471 O O . GLY A 1 190 ? 10.868 -2.813 8.587 1.00 93.56 190 GLY A O 1
ATOM 1472 N N . GLU A 1 191 ? 11.110 -0.956 7.341 1.00 92.94 191 GLU A N 1
ATOM 1473 C CA . GLU A 1 191 ? 9.835 -0.342 7.723 1.00 92.94 191 GLU A CA 1
ATOM 1474 C C . GLU A 1 191 ? 8.644 -1.178 7.224 1.00 92.94 191 GLU A C 1
ATOM 1476 O O . GLU A 1 191 ? 8.704 -1.700 6.104 1.00 92.94 191 GLU A O 1
ATOM 1481 N N . PRO A 1 192 ? 7.572 -1.321 8.023 1.00 94.12 192 PRO A N 1
ATOM 1482 C CA . PRO A 1 192 ? 6.367 -2.021 7.600 1.00 94.12 192 PRO A CA 1
ATOM 1483 C C . PRO A 1 192 ? 5.575 -1.190 6.583 1.00 94.12 192 PRO A C 1
ATOM 1485 O O . PRO A 1 192 ? 5.395 0.016 6.748 1.00 94.12 192 PRO A O 1
ATOM 1488 N N . LEU A 1 193 ? 5.075 -1.852 5.543 1.00 96.25 193 LEU A N 1
ATOM 1489 C CA . LEU A 1 193 ? 4.154 -1.287 4.562 1.00 96.25 193 LEU A CA 1
ATOM 1490 C C . LEU A 1 193 ? 3.292 -2.379 3.920 1.00 96.25 193 LEU A C 1
ATOM 1492 O O . LEU A 1 193 ? 3.614 -3.566 3.978 1.00 96.25 193 LEU A O 1
ATOM 1496 N N . ALA A 1 194 ? 2.255 -1.958 3.208 1.00 97.81 194 ALA A N 1
ATOM 1497 C CA . ALA A 1 194 ? 1.605 -2.760 2.178 1.00 97.81 194 ALA A CA 1
ATOM 1498 C C . ALA A 1 194 ? 1.944 -2.188 0.795 1.00 97.81 194 ALA A C 1
ATOM 1500 O O . ALA A 1 194 ? 2.228 -0.995 0.660 1.00 97.81 194 ALA A O 1
ATOM 1501 N N . ILE A 1 195 ? 1.929 -3.036 -0.232 1.00 98.31 195 ILE A N 1
ATOM 1502 C CA . ILE A 1 195 ? 2.165 -2.649 -1.624 1.00 98.31 195 ILE A CA 1
ATOM 1503 C C . ILE A 1 195 ? 0.880 -2.864 -2.411 1.00 98.31 195 ILE A C 1
ATOM 1505 O O . ILE A 1 195 ? 0.374 -3.983 -2.467 1.00 98.31 195 ILE A O 1
ATOM 1509 N N . LEU A 1 196 ? 0.391 -1.806 -3.052 1.00 98.81 196 LEU A N 1
ATOM 1510 C CA . LEU A 1 196 ? -0.601 -1.900 -4.115 1.00 98.81 196 LEU A CA 1
ATOM 1511 C C . LEU A 1 196 ? 0.145 -2.021 -5.451 1.00 98.81 196 LEU A C 1
ATOM 1513 O O . LEU A 1 196 ? 0.848 -1.096 -5.864 1.00 98.81 196 LEU A O 1
ATOM 1517 N N . ALA A 1 197 ? 0.053 -3.190 -6.081 1.00 98.69 197 ALA A N 1
ATOM 1518 C CA . ALA A 1 197 ? 0.691 -3.494 -7.355 1.00 98.69 197 ALA A CA 1
ATOM 1519 C C . ALA A 1 197 ? -0.325 -3.426 -8.497 1.00 98.69 197 ALA A C 1
ATOM 1521 O O . ALA A 1 197 ? -1.371 -4.067 -8.433 1.00 98.69 197 ALA A O 1
ATOM 1522 N N . ASN A 1 198 ? 0.008 -2.681 -9.549 1.00 98.06 198 ASN A N 1
ATOM 1523 C CA . ASN A 1 198 ? -0.892 -2.362 -10.654 1.00 98.06 198 ASN A CA 1
ATOM 1524 C C . ASN A 1 198 ? -0.274 -2.876 -11.963 1.00 98.06 198 ASN A C 1
ATOM 1526 O O . ASN A 1 198 ? 0.786 -2.375 -12.359 1.00 98.06 198 ASN A O 1
ATOM 1530 N N . PRO A 1 199 ? -0.865 -3.887 -12.624 1.00 97.75 199 PRO A N 1
ATOM 1531 C CA . PRO A 1 199 ? -0.306 -4.456 -13.843 1.00 97.75 199 PRO A CA 1
ATOM 1532 C C . PRO A 1 199 ? -0.587 -3.534 -15.034 1.00 97.75 199 PRO A C 1
ATOM 1534 O O . PRO A 1 199 ? -1.726 -3.140 -15.270 1.00 97.75 199 PRO A O 1
ATOM 1537 N N . ILE A 1 200 ? 0.445 -3.200 -15.801 1.00 97.00 200 ILE A N 1
ATOM 1538 C CA . ILE A 1 200 ? 0.345 -2.270 -16.927 1.00 97.00 200 ILE A CA 1
ATOM 1539 C C . ILE A 1 200 ? 0.488 -3.054 -18.221 1.00 97.00 200 ILE A C 1
ATOM 1541 O O . ILE A 1 200 ? 1.510 -3.703 -18.462 1.00 97.00 200 ILE A O 1
ATOM 1545 N N . TYR A 1 201 ? -0.533 -2.957 -19.063 1.00 93.69 201 TYR A N 1
ATOM 1546 C CA . TYR A 1 201 ? -0.580 -3.603 -20.364 1.00 93.69 201 TYR A CA 1
ATOM 1547 C C . TYR A 1 201 ? -0.403 -2.574 -21.474 1.00 93.69 201 TYR A C 1
ATOM 1549 O O . TYR A 1 201 ? -0.894 -1.451 -21.390 1.00 93.69 201 TYR A O 1
ATOM 1557 N N . SER A 1 202 ? 0.309 -2.958 -22.528 1.00 88.19 202 SER A N 1
ATOM 1558 C CA . SER A 1 202 ? 0.353 -2.171 -23.754 1.00 88.19 202 SER A CA 1
ATOM 1559 C C . SER A 1 202 ? -1.045 -2.065 -24.368 1.00 88.19 202 SER A C 1
ATOM 1561 O O . SER A 1 202 ? -1.899 -2.914 -24.128 1.00 88.19 202 SER A O 1
ATOM 1563 N N . ASP A 1 203 ? -1.263 -1.092 -25.248 1.00 80.44 203 ASP A N 1
ATOM 1564 C CA . ASP A 1 203 ? -2.536 -0.974 -25.959 1.00 80.44 203 ASP A CA 1
ATOM 1565 C C . ASP A 1 203 ? -2.906 -2.237 -26.779 1.00 80.44 203 ASP A C 1
ATOM 1567 O O . ASP A 1 203 ? -2.097 -3.142 -27.030 1.00 80.44 203 ASP A O 1
ATOM 1571 N N . ALA A 1 204 ? -4.157 -2.281 -27.247 1.00 67.75 204 ALA A N 1
ATOM 1572 C CA . ALA A 1 204 ? -4.666 -3.382 -28.067 1.00 67.75 204 ALA A CA 1
ATOM 1573 C C . ALA A 1 204 ? -3.874 -3.581 -29.374 1.00 67.75 204 ALA A C 1
ATOM 1575 O O . ALA A 1 204 ? -3.840 -4.688 -29.908 1.00 67.75 204 ALA A O 1
ATOM 1576 N N . LYS A 1 205 ? -3.213 -2.531 -29.885 1.00 69.44 205 LYS A N 1
ATOM 1577 C CA . LYS A 1 205 ? -2.354 -2.619 -31.077 1.00 69.44 205 LYS A CA 1
ATOM 1578 C C . LYS A 1 205 ? -1.073 -3.408 -30.802 1.00 69.44 205 LYS A C 1
ATOM 1580 O O . LYS A 1 205 ? -0.521 -3.997 -31.724 1.00 69.44 205 LYS A O 1
ATOM 1585 N N . ASN A 1 206 ? -0.637 -3.454 -29.547 1.00 64.69 206 ASN A N 1
ATOM 1586 C CA . ASN A 1 206 ? 0.541 -4.175 -29.077 1.00 64.69 206 ASN A CA 1
ATOM 1587 C C . ASN A 1 206 ? 0.180 -5.491 -28.355 1.00 64.69 206 ASN A C 1
ATOM 1589 O O . ASN A 1 206 ? 0.892 -5.949 -27.459 1.00 64.69 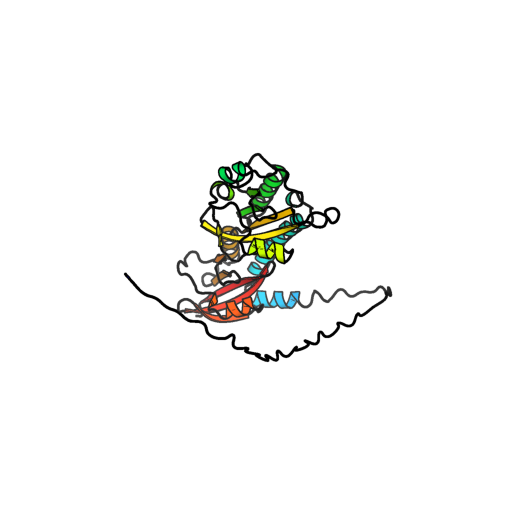206 ASN A O 1
ATOM 1593 N N . ASN A 1 207 ? -0.928 -6.124 -28.755 1.00 74.19 207 ASN A N 1
ATOM 1594 C CA . ASN A 1 207 ? -1.401 -7.417 -28.245 1.00 74.19 207 ASN A CA 1
ATOM 1595 C C . ASN A 1 207 ? -1.673 -7.462 -26.733 1.00 74.19 207 ASN A C 1
ATOM 1597 O O . ASN A 1 207 ? -1.675 -8.551 -26.162 1.00 74.19 207 ASN A O 1
ATOM 1601 N N . ASN A 1 208 ? -1.907 -6.315 -26.083 1.00 84.81 208 ASN A N 1
ATOM 1602 C CA . ASN A 1 208 ? -2.170 -6.263 -24.642 1.00 84.81 208 ASN A CA 1
ATOM 1603 C C . ASN A 1 208 ? -1.092 -7.010 -23.828 1.00 84.81 208 ASN A C 1
ATOM 1605 O O . ASN A 1 208 ? -1.395 -7.828 -22.959 1.00 84.81 208 ASN A O 1
ATOM 1609 N N . THR A 1 209 ? 0.177 -6.782 -24.176 1.00 91.44 209 THR A N 1
ATOM 1610 C CA . THR A 1 209 ? 1.339 -7.416 -23.542 1.00 91.44 209 THR A CA 1
ATOM 1611 C C . THR A 1 209 ? 1.633 -6.726 -22.213 1.00 91.44 209 THR A C 1
ATOM 1613 O O . THR A 1 209 ? 1.543 -5.504 -22.135 1.00 91.44 209 THR A O 1
ATOM 1616 N N . LEU A 1 210 ? 2.002 -7.471 -21.166 1.00 95.38 210 LEU A N 1
ATOM 1617 C CA . LEU A 1 210 ? 2.451 -6.872 -19.903 1.00 95.38 210 LEU A CA 1
ATOM 1618 C C . LEU A 1 210 ? 3.750 -6.093 -20.151 1.00 95.38 210 LEU A C 1
ATOM 1620 O O . LEU A 1 210 ? 4.740 -6.675 -20.594 1.00 95.38 210 LEU A O 1
ATOM 1624 N N . ILE A 1 211 ? 3.757 -4.795 -19.850 1.00 95.25 211 ILE A N 1
ATOM 1625 C CA . ILE A 1 211 ? 4.923 -3.914 -20.044 1.00 95.25 211 ILE A CA 1
ATOM 1626 C C . ILE A 1 211 ? 5.591 -3.513 -18.729 1.00 95.25 211 ILE A C 1
ATOM 1628 O O . ILE A 1 211 ? 6.744 -3.081 -18.719 1.00 95.25 211 ILE A O 1
ATOM 1632 N N . GLY A 1 212 ? 4.896 -3.711 -17.613 1.00 97.38 212 GLY A N 1
ATOM 1633 C CA . GLY A 1 212 ? 5.434 -3.524 -16.277 1.00 97.38 212 GLY A CA 1
ATOM 1634 C C . GLY A 1 212 ? 4.363 -3.653 -15.204 1.00 97.38 212 GLY A C 1
ATOM 1635 O O . GLY A 1 212 ? 3.192 -3.884 -15.492 1.00 97.38 212 GLY A O 1
ATOM 1636 N N . VAL A 1 213 ? 4.781 -3.499 -13.954 1.00 98.62 213 VAL A N 1
ATOM 1637 C CA . VAL A 1 213 ? 3.897 -3.445 -12.787 1.00 98.62 213 VAL A CA 1
ATOM 1638 C C . VAL A 1 213 ? 4.287 -2.224 -11.965 1.00 98.62 213 VAL A C 1
ATOM 1640 O O . VAL A 1 213 ? 5.392 -2.179 -11.414 1.00 98.62 213 VAL A O 1
ATOM 1643 N N . GLN A 1 214 ? 3.416 -1.215 -11.903 1.00 98.62 214 GLN A N 1
ATOM 1644 C CA . GLN A 1 214 ? 3.620 -0.094 -10.987 1.00 98.62 214 GLN A CA 1
ATOM 1645 C C . GLN A 1 214 ? 3.411 -0.595 -9.560 1.00 98.62 214 GLN A C 1
ATOM 1647 O O . GLN A 1 214 ? 2.494 -1.364 -9.285 1.00 98.62 214 GLN A O 1
ATOM 1652 N N . VAL A 1 215 ? 4.271 -0.158 -8.650 1.00 98.19 215 VAL A N 1
ATOM 1653 C CA . VAL A 1 215 ? 4.193 -0.509 -7.233 1.00 98.19 215 VAL A CA 1
ATOM 1654 C C . VAL A 1 215 ? 4.043 0.757 -6.403 1.00 98.19 215 VAL A C 1
ATOM 1656 O O . VAL A 1 215 ? 4.878 1.658 -6.477 1.00 98.19 215 VAL A O 1
ATOM 1659 N N . LEU A 1 216 ? 2.975 0.814 -5.612 1.00 98.75 216 LEU A N 1
ATOM 1660 C CA . LEU A 1 216 ? 2.660 1.897 -4.688 1.00 98.75 216 LEU A CA 1
ATOM 1661 C C . LEU A 1 216 ? 2.824 1.370 -3.259 1.00 98.75 216 LEU A C 1
ATOM 1663 O O . LEU A 1 216 ? 2.026 0.562 -2.788 1.00 98.75 216 LEU A O 1
ATOM 1667 N N . GLY A 1 217 ? 3.892 1.785 -2.582 1.00 98.31 217 GLY A N 1
ATOM 1668 C CA . GLY A 1 217 ? 4.130 1.450 -1.181 1.00 98.31 217 GLY A CA 1
ATOM 1669 C C . GLY A 1 217 ? 3.377 2.409 -0.269 1.00 98.31 217 GLY A C 1
ATOM 1670 O O . GLY A 1 217 ? 3.562 3.624 -0.365 1.00 98.31 217 GLY A O 1
ATOM 1671 N N . LEU A 1 218 ? 2.539 1.868 0.609 1.00 98.56 218 LEU A N 1
ATOM 1672 C CA . LEU A 1 218 ? 1.663 2.643 1.481 1.00 98.56 218 LEU A CA 1
ATOM 1673 C C . LEU A 1 218 ? 2.399 3.160 2.726 1.00 98.56 218 LEU A C 1
ATOM 1675 O O . LEU A 1 218 ? 3.188 2.446 3.340 1.00 98.56 218 LEU A O 1
ATOM 1679 N N . ASN A 1 219 ? 2.116 4.402 3.114 1.00 97.44 219 ASN A N 1
ATOM 1680 C CA . ASN A 1 219 ? 2.740 5.084 4.245 1.00 97.44 219 ASN A CA 1
ATOM 1681 C C . ASN A 1 219 ? 1.945 4.880 5.538 1.00 97.44 219 ASN A C 1
ATOM 1683 O O . ASN A 1 219 ? 0.986 5.603 5.804 1.00 97.44 219 ASN A O 1
ATOM 1687 N N . TYR A 1 220 ? 2.365 3.940 6.384 1.00 96.25 220 TYR A N 1
ATOM 1688 C CA . TYR A 1 220 ? 1.662 3.650 7.642 1.00 96.25 220 TYR A CA 1
ATOM 1689 C C . TYR A 1 220 ? 1.681 4.831 8.625 1.00 96.25 220 TYR A C 1
ATOM 1691 O O . TYR A 1 220 ? 0.752 4.982 9.415 1.00 96.25 220 TYR A O 1
ATOM 1699 N N . THR A 1 221 ? 2.656 5.743 8.526 1.00 95.38 221 THR A N 1
ATOM 1700 C CA . THR A 1 221 ? 2.650 6.994 9.309 1.00 95.38 221 THR A CA 1
ATOM 1701 C C . THR A 1 221 ? 1.421 7.844 8.989 1.00 95.38 221 THR A C 1
ATOM 1703 O O . THR A 1 221 ? 0.766 8.342 9.898 1.00 95.38 221 THR A O 1
ATOM 1706 N N . TYR A 1 222 ? 1.050 7.951 7.710 1.00 97.00 222 TYR A N 1
ATOM 1707 C CA . TYR A 1 222 ? -0.152 8.680 7.307 1.00 97.00 222 TYR A CA 1
ATOM 1708 C C . TYR A 1 222 ? -1.424 8.040 7.874 1.00 97.00 222 TYR A C 1
ATOM 1710 O O . TYR A 1 222 ? -2.283 8.747 8.393 1.00 97.00 222 TYR A O 1
ATOM 1718 N N . PHE A 1 223 ? -1.539 6.709 7.821 1.00 97.19 223 PHE A N 1
ATOM 1719 C CA . PHE A 1 223 ? -2.706 6.013 8.369 1.00 97.19 223 PHE A CA 1
ATOM 1720 C C . PHE A 1 223 ? -2.787 6.137 9.899 1.00 97.19 223 PHE A C 1
ATOM 1722 O O . PHE A 1 223 ? -3.883 6.311 10.429 1.00 97.19 223 PHE A O 1
ATOM 1729 N N . ASN A 1 224 ? -1.646 6.142 10.597 1.00 95.25 224 ASN A N 1
ATOM 1730 C CA . ASN A 1 224 ? -1.565 6.449 12.028 1.00 95.25 224 ASN A CA 1
ATOM 1731 C C . ASN A 1 224 ? -2.065 7.863 12.355 1.00 95.25 224 ASN A C 1
ATOM 1733 O O . ASN A 1 224 ? -2.847 8.052 13.286 1.00 95.25 224 ASN A O 1
ATOM 1737 N N . ASP A 1 225 ? -1.649 8.867 11.587 1.00 95.06 225 ASP A N 1
ATOM 1738 C CA . ASP A 1 225 ? -2.124 10.241 11.778 1.00 95.06 225 ASP A CA 1
ATOM 1739 C C . ASP A 1 225 ? -3.623 10.365 11.467 1.00 95.06 225 ASP A C 1
ATOM 1741 O O . ASP A 1 225 ? -4.347 11.102 12.142 1.00 95.06 225 ASP A O 1
ATOM 1745 N N . LEU A 1 226 ? -4.108 9.605 10.483 1.00 95.19 226 LEU A N 1
ATOM 1746 C CA . LEU A 1 226 ? -5.509 9.567 10.077 1.00 95.19 226 LEU A CA 1
ATOM 1747 C C . LEU A 1 226 ? -6.409 8.974 11.174 1.00 95.19 226 LEU A C 1
ATOM 1749 O O . LEU A 1 226 ? -7.434 9.579 11.492 1.00 95.19 226 LEU A O 1
ATOM 1753 N N . VAL A 1 227 ? -6.024 7.862 11.816 1.00 94.75 227 VAL A N 1
ATOM 1754 C CA . VAL A 1 227 ? -6.798 7.309 12.950 1.00 94.75 227 VAL A CA 1
ATOM 1755 C C . VAL A 1 227 ? -6.775 8.228 14.171 1.00 94.75 227 VAL A C 1
ATOM 1757 O O . VAL A 1 227 ? -7.801 8.390 14.827 1.00 94.75 227 VAL A O 1
ATOM 1760 N N . LYS A 1 228 ? -5.646 8.891 14.453 1.00 92.12 228 LYS A N 1
ATOM 1761 C CA . LYS A 1 228 ? -5.537 9.861 15.558 1.00 92.12 228 LYS A CA 1
ATOM 1762 C C . LYS A 1 228 ? -6.396 11.097 15.320 1.00 92.12 228 LYS A C 1
ATOM 1764 O O . LYS A 1 228 ? -7.049 11.573 16.239 1.00 92.12 228 L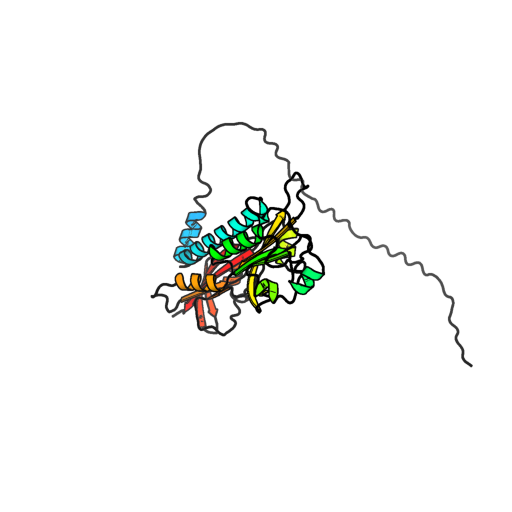YS A O 1
ATOM 1769 N N . SER A 1 229 ? -6.436 11.586 14.083 1.00 91.06 229 SER A N 1
ATOM 1770 C CA . SER A 1 229 ? -7.253 12.745 13.700 1.00 91.06 229 SER A CA 1
ATOM 1771 C C . SER A 1 229 ? -8.756 12.450 13.728 1.00 91.06 229 SER A C 1
ATOM 1773 O O . SER A 1 229 ? -9.554 13.380 13.809 1.00 91.06 229 SER A O 1
ATOM 1775 N N . ALA A 1 230 ? -9.150 11.174 13.652 1.00 88.94 230 ALA A N 1
ATOM 1776 C CA . ALA A 1 230 ? -10.543 10.756 13.766 1.00 88.94 230 ALA A CA 1
ATOM 1777 C C . ALA A 1 230 ? -11.046 10.691 15.221 1.00 88.94 230 ALA A C 1
ATOM 1779 O O . ALA A 1 230 ? -12.257 10.625 15.424 1.00 88.94 230 ALA A O 1
ATOM 1780 N N . MET A 1 231 ? -10.153 10.710 16.220 1.00 85.38 231 MET A N 1
ATOM 1781 C CA . MET A 1 231 ? -10.535 10.733 17.635 1.00 85.38 231 MET A CA 1
ATOM 1782 C C . MET A 1 231 ? -10.959 12.133 18.080 1.00 85.38 231 MET A C 1
ATOM 1784 O O . MET A 1 231 ? -10.277 13.121 17.797 1.00 85.38 231 MET A O 1
ATOM 1788 N N . LEU A 1 232 ? -12.051 12.223 18.839 1.00 78.12 232 LEU A N 1
ATOM 1789 C CA . LEU A 1 232 ? -12.438 13.459 19.514 1.00 78.12 232 LEU A CA 1
ATOM 1790 C C . LEU A 1 232 ? -11.694 13.595 20.856 1.00 78.12 232 LEU A C 1
ATOM 1792 O O . LEU A 1 232 ? -11.332 12.589 21.465 1.00 78.12 232 LEU A O 1
ATOM 1796 N N . PRO A 1 233 ? -11.508 14.819 21.387 1.00 71.31 233 PRO A N 1
ATOM 1797 C CA . PRO A 1 233 ? -10.873 15.029 22.695 1.00 71.31 233 PRO A CA 1
ATOM 1798 C C . PRO A 1 233 ? -11.558 14.288 23.855 1.00 71.31 233 PRO A C 1
ATOM 1800 O O . PRO A 1 233 ? -10.922 13.973 24.857 1.00 71.31 233 PRO A O 1
ATOM 1803 N N . GLU A 1 234 ? -12.855 14.012 23.719 1.00 72.12 234 GLU A N 1
ATOM 1804 C CA . GLU A 1 234 ? -13.674 13.312 24.713 1.00 72.12 234 GLU A CA 1
ATOM 1805 C C . GLU A 1 234 ? -13.515 11.778 24.637 1.00 72.12 234 GLU A C 1
ATOM 1807 O O . GLU A 1 234 ? -13.840 11.076 25.591 1.00 72.12 234 GLU A O 1
ATOM 1812 N N . ASP A 1 235 ? -12.926 11.249 23.557 1.00 75.06 235 ASP A N 1
ATOM 1813 C CA . ASP A 1 235 ? -12.750 9.814 23.291 1.00 75.06 235 ASP A CA 1
ATOM 1814 C C . ASP A 1 235 ? -11.526 9.210 24.012 1.00 75.06 235 ASP A C 1
ATOM 1816 O O . ASP A 1 235 ? -10.898 8.272 23.525 1.00 75.06 235 ASP A O 1
ATOM 1820 N N . SER A 1 236 ? -11.162 9.727 25.190 1.00 73.75 236 SER A N 1
ATOM 1821 C CA . SER A 1 236 ? -9.952 9.312 25.930 1.00 73.75 236 SER A CA 1
ATOM 1822 C C . SER A 1 236 ? -9.894 7.817 26.292 1.00 73.75 236 SER A C 1
ATOM 1824 O O . SER A 1 236 ? -8.815 7.292 26.561 1.00 73.75 236 SER A O 1
ATOM 1826 N N . ASN A 1 237 ? -11.037 7.123 26.286 1.00 83.69 237 ASN A N 1
ATOM 1827 C CA . ASN A 1 237 ? -11.152 5.684 26.528 1.00 83.69 237 ASN A CA 1
ATOM 1828 C C . ASN A 1 237 ? -11.353 4.853 25.248 1.00 83.69 237 ASN A C 1
ATOM 1830 O O . ASN A 1 237 ? -11.526 3.634 25.350 1.00 83.69 237 ASN A O 1
ATOM 1834 N N . LYS A 1 238 ? -11.368 5.486 24.069 1.00 90.06 238 LYS A N 1
ATOM 1835 C CA . LYS A 1 238 ? -11.520 4.806 22.784 1.00 90.06 238 LYS A CA 1
ATOM 1836 C C . LYS A 1 238 ? -10.173 4.631 22.084 1.00 90.06 238 LYS A C 1
ATOM 1838 O O . LYS A 1 238 ? -9.217 5.359 22.333 1.00 90.06 238 LYS A O 1
ATOM 1843 N N . ARG A 1 239 ? -10.103 3.663 21.176 1.00 92.31 239 ARG A N 1
ATOM 1844 C CA . ARG A 1 239 ? -8.928 3.387 20.346 1.00 92.31 239 ARG A CA 1
ATOM 1845 C C . ARG A 1 239 ? -9.364 2.878 18.982 1.00 92.31 239 ARG A C 1
ATOM 1847 O O . ARG A 1 239 ? -10.088 1.887 18.905 1.00 92.31 239 ARG A O 1
ATOM 1854 N N . PHE A 1 240 ? -8.913 3.543 17.927 1.00 94.56 240 PHE A N 1
ATOM 1855 C CA . PHE A 1 240 ? -9.077 3.071 16.560 1.00 94.56 240 PHE A CA 1
ATOM 1856 C C . PHE A 1 240 ? -7.885 2.215 16.157 1.00 94.56 240 PHE A C 1
ATOM 1858 O O . PHE A 1 240 ? -6.742 2.598 16.396 1.00 94.56 240 PHE A O 1
ATOM 1865 N N . VAL A 1 241 ? -8.163 1.099 15.490 1.00 95.38 241 VAL A N 1
ATOM 1866 C CA . VAL A 1 241 ? -7.142 0.231 14.902 1.00 95.38 241 VAL A CA 1
ATOM 1867 C C . VAL A 1 241 ? -7.542 -0.114 13.471 1.00 95.38 241 VAL A C 1
ATOM 1869 O O . VAL A 1 241 ? -8.694 -0.468 13.211 1.00 95.38 241 VAL A O 1
ATOM 1872 N N . ILE A 1 242 ? -6.591 -0.020 12.544 1.00 97.06 242 ILE A N 1
ATOM 1873 C CA . ILE A 1 242 ? -6.712 -0.518 11.170 1.00 97.06 242 ILE A CA 1
ATOM 1874 C C . ILE A 1 242 ? -5.818 -1.741 11.035 1.00 97.06 242 ILE A C 1
ATOM 1876 O O . ILE A 1 242 ? -4.656 -1.716 11.438 1.00 97.06 242 ILE A O 1
ATOM 1880 N N . ILE A 1 243 ? -6.358 -2.807 10.457 1.00 96.69 243 ILE A N 1
ATOM 1881 C CA . ILE A 1 243 ? -5.721 -4.118 10.416 1.00 96.69 243 ILE A CA 1
ATOM 1882 C C . ILE A 1 243 ? -5.844 -4.688 9.002 1.00 96.69 243 ILE A C 1
ATOM 1884 O O . ILE A 1 243 ? -6.895 -4.578 8.366 1.00 96.69 243 ILE A O 1
ATOM 1888 N N . ASP A 1 244 ? -4.780 -5.307 8.495 1.00 95.94 244 ASP A N 1
ATOM 1889 C CA . ASP A 1 244 ? -4.828 -6.014 7.218 1.00 95.94 244 ASP A CA 1
ATOM 1890 C C . ASP A 1 244 ? -5.645 -7.317 7.306 1.00 95.94 244 ASP A C 1
ATOM 1892 O O . ASP A 1 244 ? -6.017 -7.798 8.377 1.00 95.94 244 ASP A O 1
ATOM 1896 N N . SER A 1 245 ? -5.911 -7.941 6.159 1.00 94.25 245 SER A N 1
ATOM 1897 C CA . SER A 1 245 ? -6.720 -9.169 6.093 1.00 94.25 245 SER A CA 1
ATOM 1898 C C . SER A 1 245 ? -6.085 -10.396 6.751 1.00 94.25 245 SER A C 1
ATOM 1900 O O . SER A 1 245 ? -6.752 -11.416 6.984 1.00 94.25 245 SER A O 1
ATOM 1902 N N . ASN A 1 246 ? -4.794 -10.306 7.059 1.00 94.25 246 ASN A N 1
ATOM 1903 C CA . ASN A 1 246 ? -4.080 -11.306 7.816 1.00 94.25 246 ASN A CA 1
ATOM 1904 C C . ASN A 1 246 ? -4.124 -11.031 9.308 1.00 94.25 246 ASN A C 1
ATOM 1906 O O . ASN A 1 246 ? -3.740 -11.938 10.026 1.00 94.25 246 ASN A O 1
ATOM 1910 N N . GLY A 1 247 ? -4.601 -9.886 9.788 1.00 94.25 247 GLY A N 1
ATOM 1911 C CA . GLY A 1 247 ? -4.631 -9.538 11.205 1.00 94.25 247 GLY A CA 1
ATOM 1912 C C . GLY A 1 247 ? -3.371 -8.831 11.699 1.00 94.25 247 GLY A C 1
ATOM 1913 O O . GLY A 1 247 ? -3.112 -8.846 12.899 1.00 94.25 247 GLY A O 1
ATOM 1914 N N . THR A 1 248 ? -2.564 -8.280 10.791 1.00 94.19 248 THR A N 1
ATOM 1915 C CA . THR A 1 248 ? -1.424 -7.422 11.130 1.00 94.19 248 THR A CA 1
ATOM 1916 C C . THR A 1 248 ? -1.885 -5.974 11.196 1.00 94.19 248 THR A C 1
ATOM 1918 O O . THR A 1 248 ? -2.627 -5.516 10.329 1.00 94.19 248 THR A O 1
ATOM 1921 N N . GLU A 1 249 ? -1.439 -5.249 12.213 1.00 93.94 249 GLU A N 1
ATOM 1922 C CA . GLU A 1 249 ? -1.753 -3.833 12.376 1.00 93.94 249 GLU A CA 1
ATOM 1923 C C . GLU A 1 249 ? -1.160 -2.976 11.248 1.00 93.94 249 GLU A C 1
ATOM 1925 O O . GLU A 1 249 ? -0.010 -3.152 10.844 1.00 93.94 249 GLU A O 1
ATOM 1930 N N . ILE A 1 250 ? -1.969 -2.039 10.762 1.00 95.44 250 ILE A N 1
ATOM 1931 C CA . ILE A 1 250 ? -1.590 -0.987 9.813 1.00 95.44 250 ILE A CA 1
ATOM 1932 C C . ILE A 1 250 ? -1.478 0.349 10.542 1.00 95.44 250 ILE A C 1
ATOM 1934 O O . ILE A 1 250 ? -0.541 1.111 10.305 1.00 95.44 250 ILE A O 1
ATOM 1938 N N . ALA A 1 251 ? -2.451 0.640 11.405 1.00 95.06 251 ALA A N 1
ATOM 1939 C CA . ALA A 1 251 ? -2.485 1.869 12.172 1.00 95.06 251 ALA A CA 1
ATOM 1940 C C . ALA A 1 251 ? -3.185 1.683 13.514 1.00 95.06 251 ALA A C 1
ATOM 1942 O O . ALA A 1 251 ? -4.141 0.915 13.616 1.00 95.06 251 ALA A O 1
ATOM 1943 N N . ASP A 1 252 ? -2.748 2.456 14.499 1.00 93.31 252 ASP A N 1
ATOM 1944 C CA . ASP A 1 252 ? -3.298 2.480 15.846 1.00 93.31 252 ASP A CA 1
ATOM 1945 C C . ASP A 1 252 ? -3.287 3.911 16.392 1.00 93.31 252 ASP A C 1
ATOM 1947 O O . ASP A 1 252 ? -2.301 4.650 16.291 1.00 93.31 252 ASP A O 1
ATOM 1951 N N . SER A 1 253 ? -4.414 4.328 16.962 1.00 91.88 253 SER A N 1
ATOM 1952 C CA . SER A 1 253 ? -4.529 5.637 17.590 1.00 91.88 253 SER A CA 1
ATOM 1953 C C . SER A 1 253 ? -3.851 5.710 18.964 1.00 91.88 253 SER A C 1
ATOM 1955 O O . SER A 1 253 ? -3.546 6.811 19.426 1.00 91.88 253 SER A O 1
ATOM 1957 N N . SER A 1 254 ? -3.561 4.573 19.605 1.00 85.12 254 SER A N 1
ATOM 1958 C CA . SER A 1 254 ? -2.796 4.507 20.853 1.00 85.12 254 SER A CA 1
ATOM 1959 C C . SER A 1 254 ? -1.291 4.637 20.605 1.00 85.12 254 SER A C 1
ATOM 1961 O O . SER A 1 254 ? -0.715 3.959 19.761 1.00 85.12 254 SER A O 1
ATOM 1963 N N . SER A 1 255 ? -0.617 5.489 21.380 1.00 64.62 255 SER A N 1
ATOM 1964 C CA . SER A 1 255 ? 0.849 5.607 21.379 1.00 64.62 255 SER A CA 1
ATOM 1965 C C . SER A 1 255 ? 1.563 4.521 22.192 1.00 64.62 255 SER A C 1
ATOM 1967 O O . SER A 1 255 ? 2.788 4.411 22.118 1.00 64.62 255 SER A O 1
ATOM 1969 N N . ASP A 1 256 ? 0.819 3.751 22.991 1.00 57.22 256 ASP A N 1
ATOM 1970 C CA . ASP A 1 256 ? 1.366 3.074 24.173 1.00 57.22 256 ASP A CA 1
ATOM 1971 C C . ASP A 1 256 ? 1.392 1.545 24.063 1.00 57.22 256 ASP A C 1
ATOM 1973 O O . ASP A 1 256 ? 1.981 0.871 24.917 1.00 57.22 256 ASP A O 1
ATOM 1977 N N . ASN A 1 257 ? 0.805 0.966 23.015 1.00 53.69 257 ASN A N 1
ATOM 1978 C CA . ASN A 1 257 ? 0.692 -0.483 22.915 1.00 53.69 257 ASN A CA 1
ATOM 1979 C C . ASN A 1 257 ? 1.938 -1.119 22.284 1.00 53.69 257 ASN A C 1
ATOM 1981 O O . ASN A 1 257 ? 2.033 -1.368 21.090 1.00 53.69 257 ASN A O 1
ATOM 1985 N N . LYS A 1 258 ? 2.920 -1.424 23.140 1.00 51.94 258 LYS A N 1
ATOM 1986 C CA . LYS A 1 258 ? 4.090 -2.253 22.789 1.00 51.94 258 LYS A CA 1
ATOM 1987 C C . LYS A 1 258 ? 3.787 -3.756 22.760 1.00 51.94 258 LYS A C 1
ATOM 1989 O O . LYS A 1 258 ? 4.669 -4.545 22.424 1.00 51.94 258 LYS A O 1
ATOM 1994 N N . ASN A 1 259 ? 2.581 -4.160 23.155 1.00 57.09 259 ASN A N 1
ATOM 1995 C CA . ASN A 1 259 ? 2.175 -5.559 23.170 1.00 57.09 259 ASN A CA 1
ATOM 1996 C C . ASN A 1 259 ? 1.534 -5.915 21.833 1.00 57.09 259 ASN A C 1
ATOM 1998 O O . ASN A 1 259 ? 0.593 -5.258 21.400 1.00 57.09 259 ASN A O 1
ATOM 2002 N N . MET A 1 260 ? 2.039 -6.972 21.200 1.00 61.28 260 MET A N 1
ATOM 2003 C CA . MET A 1 260 ? 1.483 -7.492 19.957 1.00 61.28 260 MET A CA 1
ATOM 2004 C C . MET A 1 260 ? 0.109 -8.107 20.250 1.00 61.28 260 MET A C 1
ATOM 2006 O O . MET A 1 260 ? 0.017 -9.224 20.760 1.00 61.28 260 MET A O 1
ATOM 2010 N N . GLU A 1 261 ? -0.957 -7.354 19.991 1.00 76.56 261 GLU A N 1
ATOM 2011 C CA . GLU A 1 261 ? -2.324 -7.844 20.145 1.00 76.56 261 GLU A CA 1
ATOM 2012 C C . GLU A 1 261 ? -2.646 -8.859 19.044 1.00 76.56 261 GLU A C 1
ATOM 2014 O O . GLU A 1 261 ? -2.367 -8.656 17.861 1.00 76.56 261 GLU A O 1
ATOM 2019 N N . LEU A 1 262 ? -3.241 -9.986 19.434 1.00 84.94 262 LEU A N 1
ATOM 2020 C CA . LEU A 1 262 ? -3.624 -11.055 18.517 1.00 84.94 262 LEU A CA 1
ATOM 2021 C C . LEU A 1 262 ? -4.999 -10.759 17.913 1.00 84.94 262 LEU A C 1
ATOM 2023 O O . LEU A 1 262 ? -5.961 -11.484 18.151 1.00 84.94 262 LEU A O 1
ATOM 2027 N N . TYR A 1 263 ? -5.105 -9.701 17.104 1.00 91.75 263 TYR A N 1
ATOM 2028 C CA . TYR A 1 263 ? -6.386 -9.299 16.507 1.00 91.75 263 TYR A CA 1
ATOM 2029 C C . TYR A 1 263 ? -7.063 -10.419 15.705 1.00 91.75 263 TYR A C 1
ATOM 2031 O O . TYR A 1 263 ? -8.286 -10.481 15.646 1.00 91.75 263 TYR A O 1
ATOM 2039 N N . LYS A 1 264 ? -6.279 -11.346 15.136 1.00 92.81 264 LYS A N 1
ATOM 2040 C CA . LYS A 1 264 ? -6.779 -12.538 14.427 1.00 92.81 264 LYS A CA 1
ATOM 2041 C C . LYS A 1 264 ? -7.698 -13.413 15.279 1.00 92.81 264 LYS A C 1
ATOM 2043 O O . LYS A 1 264 ? -8.497 -14.154 14.719 1.00 92.81 264 LYS A O 1
ATOM 2048 N N . GLU A 1 265 ? -7.551 -13.378 16.598 1.00 93.44 265 GLU A N 1
ATOM 2049 C CA . GLU A 1 265 ? -8.339 -14.194 17.522 1.00 93.44 265 GLU A CA 1
ATOM 2050 C C . GLU A 1 265 ? -9.665 -13.527 17.910 1.00 93.44 265 GLU A C 1
ATOM 2052 O O . GLU A 1 265 ? -10.525 -14.185 18.490 1.00 93.44 265 GLU A O 1
ATOM 2057 N N . LEU A 1 266 ? -9.856 -12.247 17.565 1.00 95.56 266 LEU A N 1
ATOM 2058 C CA . LEU A 1 266 ? -11.101 -11.532 17.823 1.00 95.56 266 LEU A CA 1
ATOM 2059 C C . LEU A 1 266 ? -12.195 -11.976 16.847 1.00 95.56 266 LEU A C 1
ATOM 2061 O O . LEU A 1 266 ? -12.004 -12.011 15.629 1.00 95.56 266 LEU A O 1
ATOM 2065 N N . GLN A 1 267 ? -13.384 -12.244 17.375 1.00 97.62 267 GLN A N 1
ATOM 2066 C CA . GLN A 1 267 ? -14.575 -12.530 16.589 1.00 97.62 267 GLN A CA 1
ATOM 2067 C C . GLN A 1 267 ? -14.990 -11.315 15.751 1.00 97.62 267 GLN A C 1
ATOM 2069 O O . GLN A 1 267 ? -15.399 -11.490 14.606 1.00 97.62 267 GLN A O 1
ATOM 2074 N N . SER A 1 268 ? -14.833 -10.090 16.267 1.00 97.19 268 SER A N 1
ATOM 2075 C CA . SER A 1 268 ? -15.041 -8.854 15.492 1.00 97.19 268 SER A CA 1
ATOM 2076 C C . SER A 1 268 ? -14.164 -8.799 14.242 1.00 97.19 268 SER A C 1
ATOM 2078 O O . SER A 1 268 ? -14.656 -8.474 13.163 1.00 97.19 268 SER A O 1
ATOM 2080 N N . PHE A 1 269 ? -12.891 -9.187 14.354 1.00 97.50 269 PHE A N 1
ATOM 2081 C CA . PHE A 1 269 ? -11.988 -9.279 13.208 1.00 97.50 269 PHE A CA 1
ATOM 2082 C C . PHE A 1 269 ? -12.454 -10.339 12.202 1.00 97.50 269 PHE A C 1
ATOM 2084 O O . PHE A 1 269 ? -12.485 -10.065 11.003 1.00 97.50 269 PHE A O 1
ATOM 2091 N N . GLN A 1 270 ? -12.849 -11.531 12.663 1.00 97.62 270 GLN A N 1
ATOM 2092 C CA . GLN A 1 270 ? -13.328 -12.599 11.776 1.00 97.62 270 GLN A CA 1
ATOM 2093 C C . GLN A 1 270 ? -14.626 -12.212 11.052 1.00 97.62 270 GLN A C 1
ATOM 2095 O O . GLN A 1 270 ? -14.739 -12.411 9.842 1.00 97.62 270 GLN A O 1
ATOM 2100 N N . ASN A 1 271 ? -15.578 -11.600 11.761 1.00 97.50 271 ASN A N 1
ATOM 2101 C CA . ASN A 1 271 ? -16.826 -11.106 11.180 1.00 97.50 271 ASN A CA 1
ATOM 2102 C C . ASN A 1 271 ? -16.550 -10.018 10.136 1.00 97.50 271 ASN A C 1
ATOM 2104 O O . ASN A 1 271 ? -17.022 -10.107 9.002 1.00 97.50 271 ASN A O 1
ATOM 2108 N N . ALA A 1 272 ? -15.709 -9.038 10.476 1.00 97.00 272 ALA A N 1
ATOM 2109 C CA . ALA A 1 272 ? -15.324 -7.982 9.548 1.00 97.00 272 ALA A CA 1
ATOM 2110 C C . ALA A 1 272 ? -14.606 -8.533 8.313 1.00 97.00 272 ALA A C 1
ATOM 2112 O O . ALA A 1 272 ? -14.918 -8.147 7.188 1.00 97.00 272 ALA A O 1
ATOM 2113 N N . LYS A 1 273 ? -13.698 -9.498 8.484 1.00 95.69 273 LYS A N 1
ATOM 2114 C CA . LYS A 1 273 ? -13.029 -10.178 7.368 1.00 95.69 273 LYS A CA 1
ATOM 2115 C C . LYS A 1 273 ? -14.020 -10.841 6.410 1.00 95.69 273 LYS A C 1
ATOM 2117 O O . LYS A 1 273 ? -13.798 -10.797 5.200 1.00 95.69 273 LYS A O 1
ATOM 2122 N N . ASN A 1 274 ? -15.129 -11.362 6.932 1.00 95.31 274 ASN A N 1
ATOM 2123 C CA . ASN A 1 274 ? -16.218 -11.955 6.155 1.00 95.31 274 ASN A CA 1
ATOM 2124 C C . ASN A 1 274 ? -17.207 -10.931 5.569 1.00 95.31 274 ASN A C 1
ATOM 2126 O O . ASN A 1 274 ? -18.152 -11.321 4.886 1.00 95.31 274 ASN A O 1
ATOM 2130 N N . GLY A 1 275 ? -16.977 -9.632 5.771 1.00 94.88 275 GLY A N 1
ATOM 2131 C CA . GLY A 1 275 ? -17.789 -8.568 5.184 1.00 94.88 275 GLY A CA 1
ATOM 2132 C C . GLY A 1 275 ? -18.862 -7.993 6.112 1.00 94.88 275 GLY A C 1
ATOM 2133 O O . GLY A 1 275 ? -19.692 -7.214 5.649 1.00 94.88 275 GLY A O 1
ATOM 2134 N N . GLU A 1 276 ? -18.866 -8.352 7.396 1.00 96.00 276 GLU A N 1
ATOM 2135 C CA . GLU A 1 276 ? -19.887 -7.920 8.354 1.00 96.00 276 GLU A CA 1
ATOM 2136 C C . GLU A 1 276 ? -19.447 -6.698 9.171 1.00 96.00 276 GLU A C 1
ATOM 2138 O O . GLU A 1 276 ? -18.281 -6.559 9.533 1.00 96.00 276 GLU A O 1
ATOM 2143 N N . SER A 1 277 ? -20.397 -5.843 9.545 1.00 96.94 277 SER A N 1
ATOM 2144 C CA . SER A 1 277 ? -20.169 -4.731 10.476 1.00 96.94 277 SER A CA 1
ATOM 2145 C C . SER A 1 277 ? -21.044 -4.904 11.711 1.00 96.94 277 SER A C 1
ATOM 2147 O O . SER A 1 277 ? -22.192 -5.341 11.608 1.00 96.94 277 SER A O 1
ATOM 2149 N N . GLY A 1 278 ? -20.540 -4.533 12.883 1.00 96.75 278 GLY A N 1
ATOM 2150 C CA . GLY A 1 278 ? -21.299 -4.692 14.118 1.00 96.75 278 GLY A CA 1
ATOM 2151 C C . GLY A 1 278 ? -20.544 -4.256 15.360 1.00 96.75 278 GLY A C 1
ATOM 2152 O O . GLY A 1 278 ? -19.531 -3.567 15.277 1.00 96.75 278 GLY A O 1
ATOM 2153 N N . ILE A 1 279 ? -21.059 -4.669 16.516 1.00 96.88 279 ILE A N 1
ATOM 2154 C CA . ILE A 1 279 ? -20.446 -4.444 17.824 1.00 96.88 279 ILE A CA 1
ATOM 2155 C C . ILE A 1 279 ? -20.457 -5.743 18.629 1.00 96.88 279 ILE A C 1
ATOM 2157 O O . ILE A 1 279 ? -21.449 -6.473 18.628 1.00 96.88 279 ILE A O 1
ATOM 2161 N N . LEU A 1 280 ? -19.355 -6.038 19.313 1.00 97.38 280 LEU A N 1
ATOM 2162 C CA . LEU A 1 280 ? -19.227 -7.175 20.223 1.00 97.38 280 LEU A CA 1
ATOM 2163 C C . LEU A 1 280 ? -18.572 -6.743 21.536 1.00 97.38 280 LEU A C 1
ATOM 2165 O O . LEU A 1 280 ? -17.960 -5.682 21.620 1.00 97.38 280 LEU A O 1
ATOM 2169 N N . VAL A 1 281 ? -18.710 -7.578 22.567 1.00 96.56 281 VAL A N 1
ATOM 2170 C CA . VAL A 1 281 ? -17.908 -7.469 23.789 1.00 96.56 281 VAL A CA 1
ATOM 2171 C C . VAL A 1 281 ? -16.907 -8.606 23.788 1.00 96.56 281 VAL A C 1
ATOM 2173 O O . VAL A 1 281 ? -17.301 -9.771 23.815 1.00 96.56 281 VAL A O 1
ATOM 2176 N N . GLU A 1 282 ? -15.625 -8.269 23.785 1.00 94.69 282 GLU A N 1
ATOM 2177 C CA . GLU A 1 282 ? -14.538 -9.240 23.697 1.00 94.69 282 GLU A CA 1
ATOM 2178 C C . GLU A 1 282 ? -13.450 -8.933 24.719 1.00 94.69 282 GLU A C 1
ATOM 2180 O O . GLU A 1 282 ? -13.371 -7.832 25.266 1.00 94.69 282 GLU A O 1
ATOM 2185 N N . LYS A 1 283 ? -12.608 -9.926 25.007 1.00 90.38 283 LYS A N 1
ATOM 2186 C CA . LYS A 1 283 ? -11.502 -9.764 25.946 1.00 90.38 283 LYS A CA 1
ATOM 2187 C C . LYS A 1 283 ? -10.231 -9.399 25.185 1.00 90.38 283 LYS A C 1
ATOM 2189 O O . LYS A 1 283 ? -9.675 -10.243 24.495 1.00 90.38 283 LYS A O 1
ATOM 2194 N N . VAL A 1 284 ? -9.737 -8.179 25.378 1.00 88.00 284 VAL A N 1
ATOM 2195 C CA . VAL A 1 284 ? -8.456 -7.701 24.836 1.00 88.00 284 VAL A CA 1
ATOM 2196 C C . VAL A 1 284 ? -7.509 -7.476 26.009 1.00 88.00 284 VAL A C 1
ATOM 2198 O O . VAL A 1 284 ? -7.850 -6.773 26.962 1.00 88.00 284 VAL A O 1
ATOM 2201 N N . ASN A 1 285 ? -6.344 -8.129 26.001 1.00 84.06 285 ASN A N 1
ATOM 2202 C CA . ASN A 1 285 ? -5.354 -8.057 27.088 1.00 84.06 285 ASN A CA 1
ATOM 2203 C C . ASN A 1 285 ? -5.952 -8.286 28.494 1.00 84.06 285 ASN A C 1
ATOM 2205 O O . ASN A 1 285 ? -5.613 -7.608 29.463 1.00 84.06 285 ASN A O 1
ATOM 2209 N N . GLY A 1 286 ? -6.894 -9.228 28.608 1.00 84.38 286 GLY A N 1
ATOM 2210 C CA . GLY A 1 286 ? -7.544 -9.572 29.876 1.00 84.38 286 GLY A CA 1
ATOM 2211 C C . GLY A 1 286 ? -8.725 -8.680 30.280 1.00 84.38 286 GLY A C 1
ATOM 2212 O O . GLY A 1 286 ? -9.454 -9.057 31.199 1.00 84.38 286 GLY A O 1
ATOM 2213 N N . LYS A 1 287 ? -8.964 -7.558 29.591 1.00 88.19 287 LYS A N 1
ATOM 2214 C CA . LYS A 1 287 ? -10.055 -6.612 29.874 1.00 88.19 287 LYS A CA 1
ATOM 2215 C C . LYS A 1 287 ? -11.205 -6.788 28.890 1.00 88.19 287 LYS A C 1
ATOM 2217 O O . LYS A 1 287 ? -10.974 -7.037 27.712 1.00 88.19 287 LYS A O 1
ATOM 2222 N N . ASN A 1 288 ? -12.437 -6.646 29.371 1.00 91.75 288 ASN A N 1
ATOM 2223 C CA . ASN A 1 288 ? -13.602 -6.624 28.491 1.00 91.75 288 ASN A CA 1
ATOM 2224 C C . ASN A 1 288 ? -13.671 -5.266 27.782 1.00 91.75 288 ASN A C 1
ATOM 2226 O O . ASN A 1 288 ? -13.677 -4.225 28.438 1.00 91.75 288 ASN A O 1
ATOM 2230 N N . MET A 1 289 ? -13.745 -5.298 26.459 1.00 92.62 289 MET A N 1
ATOM 2231 C CA . MET A 1 289 ? -13.849 -4.127 25.597 1.00 92.62 289 MET A CA 1
ATOM 2232 C C . MET A 1 289 ? -15.123 -4.237 24.765 1.00 92.62 289 MET A C 1
ATOM 2234 O O . MET A 1 289 ? -15.448 -5.328 24.293 1.00 92.62 289 MET A O 1
ATOM 2238 N N . TYR A 1 290 ? -15.827 -3.126 24.559 1.00 95.12 290 TYR A N 1
ATOM 2239 C CA . TYR A 1 290 ? -16.743 -3.008 23.427 1.00 95.12 290 TYR A CA 1
ATOM 2240 C C . TYR A 1 290 ? -15.905 -2.794 22.165 1.00 95.12 290 TYR A C 1
ATOM 2242 O O . TYR A 1 290 ? -15.011 -1.950 22.161 1.00 95.12 290 TYR A O 1
ATOM 2250 N N . ILE A 1 291 ? -16.169 -3.569 21.115 1.00 96.56 291 ILE A N 1
ATOM 2251 C CA . ILE A 1 291 ? -15.473 -3.475 19.831 1.00 96.56 291 ILE A CA 1
ATOM 2252 C C . ILE A 1 291 ? -16.507 -3.286 18.731 1.00 96.56 291 ILE A C 1
ATOM 2254 O O . ILE A 1 291 ? -17.199 -4.236 18.360 1.00 96.56 291 ILE A O 1
ATOM 2258 N N . SER A 1 292 ? -16.600 -2.066 18.211 1.00 97.25 292 SER A N 1
ATOM 2259 C CA . SER A 1 292 ? -17.285 -1.787 16.949 1.00 97.25 292 SER A CA 1
ATOM 2260 C C . SER A 1 292 ? -16.354 -2.132 15.790 1.00 97.25 292 SER A C 1
ATOM 2262 O O . SER A 1 292 ? -15.174 -1.788 15.833 1.00 97.25 292 SER A O 1
ATOM 2264 N N . TYR A 1 293 ? -16.860 -2.787 14.748 1.00 97.88 293 TYR A N 1
ATOM 2265 C CA . TYR A 1 293 ? -16.052 -3.229 13.611 1.00 97.88 293 TYR A CA 1
ATOM 2266 C C . TYR A 1 293 ? -16.745 -3.026 12.267 1.00 97.88 293 TYR A C 1
ATOM 2268 O O . TYR A 1 293 ? -17.972 -3.089 12.165 1.00 97.88 293 TYR A O 1
ATOM 2276 N N . THR A 1 294 ? -15.942 -2.810 11.223 1.00 97.88 294 THR A N 1
ATOM 2277 C CA . THR A 1 294 ? -16.400 -2.809 9.829 1.00 97.88 294 THR A CA 1
ATOM 2278 C C . THR A 1 294 ? -15.271 -3.201 8.866 1.00 97.88 294 THR A C 1
ATOM 2280 O O . THR A 1 294 ? -14.116 -2.829 9.100 1.00 97.88 294 THR A O 1
ATOM 2283 N N . PRO A 1 295 ? -15.565 -3.909 7.760 1.00 97.62 295 PRO A N 1
ATOM 2284 C CA . PRO A 1 295 ? -14.655 -4.023 6.628 1.00 97.62 295 PRO A CA 1
ATOM 2285 C C . PRO A 1 295 ? -14.583 -2.718 5.836 1.00 97.62 295 PRO A C 1
ATOM 2287 O O . PRO A 1 295 ? -15.575 -2.002 5.692 1.00 97.62 295 PRO A O 1
ATOM 2290 N N . ILE A 1 296 ? -13.423 -2.483 5.233 1.00 97.19 296 ILE A N 1
ATOM 2291 C CA . ILE A 1 296 ? -13.174 -1.477 4.205 1.00 97.19 296 ILE A CA 1
ATOM 2292 C C . ILE A 1 296 ? -12.549 -2.192 3.007 1.00 97.19 296 ILE A C 1
ATOM 2294 O O . ILE A 1 296 ? -11.467 -2.771 3.109 1.00 97.19 296 ILE A O 1
ATOM 2298 N N . LYS A 1 297 ? -13.246 -2.185 1.868 1.00 96.69 297 LYS A N 1
ATOM 2299 C CA . LYS A 1 297 ? -12.787 -2.851 0.645 1.00 96.69 297 LYS A CA 1
ATOM 2300 C C . LYS A 1 297 ? -11.563 -2.126 0.085 1.00 96.69 297 LYS A C 1
ATOM 2302 O O . LYS A 1 297 ? -11.630 -0.928 -0.163 1.00 96.69 297 LYS A O 1
ATOM 2307 N N . PHE A 1 298 ? -10.479 -2.856 -0.171 1.00 97.25 298 PHE A N 1
ATOM 2308 C CA . PHE A 1 298 ? -9.294 -2.318 -0.835 1.00 97.25 298 PHE A CA 1
ATOM 2309 C C . PHE A 1 298 ? -8.722 -3.361 -1.801 1.00 97.25 298 PHE A C 1
ATOM 2311 O O . PHE A 1 298 ? -8.211 -4.406 -1.391 1.00 97.25 298 PHE A O 1
ATOM 2318 N N . ALA A 1 299 ? -8.848 -3.079 -3.103 1.00 96.75 299 ALA A N 1
ATOM 2319 C CA . ALA A 1 299 ? -8.519 -4.007 -4.179 1.00 96.75 299 ALA A CA 1
ATOM 2320 C C . ALA A 1 299 ? -9.231 -5.360 -3.973 1.00 96.75 299 ALA A C 1
ATOM 2322 O O . ALA A 1 299 ? -10.442 -5.417 -3.742 1.00 96.75 299 ALA A O 1
ATOM 2323 N N . GLN A 1 300 ? -8.508 -6.472 -4.026 1.00 96.38 300 GLN A N 1
ATOM 2324 C CA . GLN A 1 300 ? -9.059 -7.813 -3.860 1.00 96.38 300 GLN A CA 1
ATOM 2325 C C . GLN A 1 300 ? -9.405 -8.173 -2.405 1.00 96.38 300 GLN A C 1
ATOM 2327 O O . GLN A 1 300 ? -10.173 -9.107 -2.191 1.00 96.38 300 GLN A O 1
ATOM 2332 N N . THR A 1 301 ? -8.938 -7.418 -1.407 1.00 95.62 301 THR A N 1
ATOM 2333 C CA . THR A 1 301 ? -9.086 -7.758 0.020 1.00 95.62 301 THR A CA 1
ATOM 2334 C C . THR A 1 301 ? -9.904 -6.724 0.805 1.00 95.62 301 THR A C 1
ATOM 2336 O O . THR A 1 301 ? -10.372 -5.738 0.238 1.00 95.62 301 THR A O 1
ATOM 2339 N N . ASN A 1 302 ? -10.110 -6.968 2.100 1.00 95.81 302 ASN A N 1
ATOM 2340 C CA . ASN A 1 302 ? -10.680 -6.009 3.043 1.00 95.81 302 ASN A CA 1
ATOM 2341 C C . ASN A 1 302 ? -9.626 -5.642 4.093 1.00 95.81 302 ASN A C 1
ATOM 2343 O O . ASN A 1 302 ? -8.986 -6.523 4.671 1.00 95.81 302 ASN A O 1
ATOM 2347 N N . TRP A 1 303 ? -9.485 -4.352 4.369 1.00 97.69 303 TRP A N 1
ATOM 2348 C CA . TRP A 1 303 ? -8.930 -3.882 5.633 1.00 97.69 303 TRP A CA 1
ATOM 2349 C C . TRP A 1 303 ? -10.022 -3.864 6.689 1.00 97.69 303 TRP A C 1
ATOM 2351 O O . TRP A 1 303 ? -11.196 -3.664 6.381 1.00 97.69 303 TRP A O 1
ATOM 2361 N N . ILE A 1 304 ? -9.636 -4.094 7.935 1.00 97.94 304 ILE A N 1
ATOM 2362 C CA . ILE A 1 304 ? -10.549 -4.168 9.067 1.00 97.94 304 ILE A CA 1
ATOM 2363 C C . ILE A 1 304 ? -10.340 -2.940 9.933 1.00 97.94 304 ILE A C 1
ATOM 2365 O O . ILE A 1 304 ? -9.215 -2.649 10.331 1.00 97.94 304 ILE A O 1
ATOM 2369 N N . VAL A 1 305 ? -11.426 -2.234 10.229 1.00 97.88 305 VAL A N 1
ATOM 2370 C CA . VAL A 1 305 ? -11.422 -1.106 11.157 1.00 97.88 305 VAL A CA 1
ATOM 2371 C C . VAL A 1 305 ? -12.106 -1.542 12.438 1.00 97.88 305 VAL A C 1
ATOM 2373 O O . VAL A 1 305 ? -13.248 -2.002 12.397 1.00 97.88 305 VAL A O 1
ATOM 2376 N N . LEU A 1 306 ? -11.413 -1.373 13.561 1.00 96.75 306 LEU A N 1
ATOM 2377 C CA . LEU A 1 306 ? -11.935 -1.600 14.902 1.00 96.75 306 LEU A CA 1
ATOM 2378 C C . LEU A 1 306 ? -11.953 -0.281 15.676 1.00 96.75 306 LEU A C 1
ATOM 2380 O O . LEU A 1 306 ? -10.995 0.489 15.620 1.00 96.75 306 LEU A O 1
ATOM 2384 N N . LEU A 1 307 ? -13.016 -0.054 16.439 1.00 95.62 307 LEU A N 1
ATOM 2385 C CA . LEU A 1 307 ? -13.081 0.953 17.491 1.00 95.62 307 LEU A CA 1
ATOM 2386 C C . LEU A 1 307 ? -13.310 0.235 18.813 1.00 95.62 307 LEU A C 1
ATOM 2388 O O . LEU A 1 307 ? -14.364 -0.362 19.032 1.00 95.62 307 LEU A O 1
ATOM 2392 N N . MET A 1 308 ? -12.304 0.282 19.675 1.00 93.50 308 MET A N 1
ATOM 2393 C CA . MET A 1 308 ? -12.314 -0.364 20.979 1.00 93.50 308 MET A CA 1
ATOM 2394 C C . MET A 1 308 ? -12.594 0.665 22.064 1.00 93.50 308 MET A C 1
ATOM 2396 O O . MET A 1 308 ? -11.987 1.732 22.053 1.00 93.50 308 MET A O 1
ATOM 2400 N N . SER A 1 309 ? -13.441 0.335 23.032 1.00 91.69 309 SER A N 1
ATOM 2401 C CA . SER A 1 309 ? -13.634 1.130 24.247 1.00 91.69 309 SER A CA 1
ATOM 2402 C C . SER A 1 309 ? -13.764 0.236 25.473 1.00 91.69 309 SER A C 1
ATOM 2404 O O . SER A 1 309 ? -14.241 -0.901 25.392 1.00 91.69 309 SER A O 1
ATOM 2406 N N . THR A 1 310 ? -13.288 0.712 26.623 1.00 85.62 310 THR A N 1
ATOM 2407 C CA . THR A 1 310 ? -13.398 -0.048 27.873 1.00 85.62 310 THR A CA 1
ATOM 2408 C C . THR A 1 310 ? -14.859 -0.254 28.240 1.00 85.62 310 THR A C 1
ATOM 2410 O O . THR A 1 310 ? -15.655 0.682 28.203 1.00 85.62 310 THR A O 1
ATOM 2413 N N . LYS A 1 311 ? -15.210 -1.484 28.616 1.00 76.12 311 LYS A N 1
ATOM 2414 C CA . LYS A 1 311 ? -16.495 -1.753 29.250 1.00 76.12 311 LYS A CA 1
ATOM 2415 C C . LYS A 1 311 ? -16.386 -1.385 30.729 1.00 76.12 311 LYS A C 1
ATOM 2417 O O . LYS A 1 311 ? -15.665 -2.071 31.454 1.00 76.12 311 LYS A O 1
ATOM 2422 N N . ASP A 1 312 ? -17.068 -0.310 31.118 1.00 61.19 312 ASP A N 1
ATOM 2423 C CA . ASP A 1 312 ? -17.247 0.087 32.522 1.00 61.19 312 ASP A CA 1
ATOM 2424 C C . ASP A 1 312 ? -17.930 -1.016 33.353 1.00 61.19 312 ASP A C 1
ATOM 2426 O O . ASP A 1 312 ? -18.794 -1.749 32.801 1.00 61.19 312 ASP A O 1
#

InterPro domains:
  IPR033479 Double Cache domain 1 [PF02743] (64-306)

Organism: NCBI:txid1353260

Sequence (312 aa):
MVKGLGLMVIPVLFLIIGISAITFMFIPSMSTYSVMNENQNNSNTNQSQFSITTNLTLLKQLDLHTLSQSLNNTISDLMDIAEASMNGSNSFGNMPMVNITSEMKMKYHGIPSDLDLEKRNEAKKLLATNKALLYVGLLLPNGDRYFGEPYSPYQTNSSITNFAYRDHFIGAVETNQPYLSNTLNAVSTGEPLAILANPIYSDAKNNNTLIGVQVLGLNYTYFNDLVKSAMLPEDSNKRFVIIDSNGTEIADSSSDNKNMELYKELQSFQNAKNGESGILVEKVNGKNMYISYTPIKFAQTNWIVLLMSTKD